Protein AF-A0A4E0QS87-F1 (afdb_monomer_lite)

pLDDT: mean 78.77, std 19.51, range [24.98, 97.31]

Secondary structure (DSSP, 8-state):
-PPP-----------HHHHHHHHHHHHHHHHHHHHTTT-GGGHHHHHHHHHHHHHHHHHHHHHT--HHHHHHHHHHHHHHHHHHHHHHHHH---HHHHHHHHHHHHHHHHHHHHHHT---PPPPPPPPPPP-----------S---HHHHHHHHHHHHHHHHHHHHTTT-GGGHHHHHHHHHHHHHHHHHHBTTTB-HHHHHHHHHHHHHHHHHHHHHHHHH-GGGHHHHHHHHHHHHHHHHHHHHHHHSS-----S-S--EEESS-HHHHHHHHHHHHHHHHHHH-GGGSSSHHHHHHH-TTTT-TT-EEE-

Radius of gyration: 21.41 Å; chains: 1; bounding box: 77×56×52 Å

Organism: NCBI:txid1003181

Sequence (313 aa):
MMLGVWGEMAVAAQGPFYQVGNNAAKGLAEIAWNNLGSNCNKMDVFAQIIEDSIRDAARDIRTRYRGRSAKDFGTGYQDGLSTVLDRVGKKCRSENAKTLLKQLKQLLVKLFQAITIVKVPDQPKMPAKPKKPAHDYGWSYGSYEPSYYRIAYNAANGLTRAAWDSLGGSCRMTSQFVEIVGYGLDDVIADIGTRYTGWAAEQFGRGYIDGLVDTLERLVNLCDNECGLFGNAMGEWSAKLFCPIAQEIGKAPNFTSRLANIRGKNCGNAYGSECESGFVDLAKAKCPKYTRSATFKDYYSSDNKGCCAYHSY

Structure (mmCIF, N/CA/C/O backbone):
data_AF-A0A4E0QS87-F1
#
_entry.id   AF-A0A4E0QS87-F1
#
loop_
_atom_site.group_PDB
_atom_site.id
_a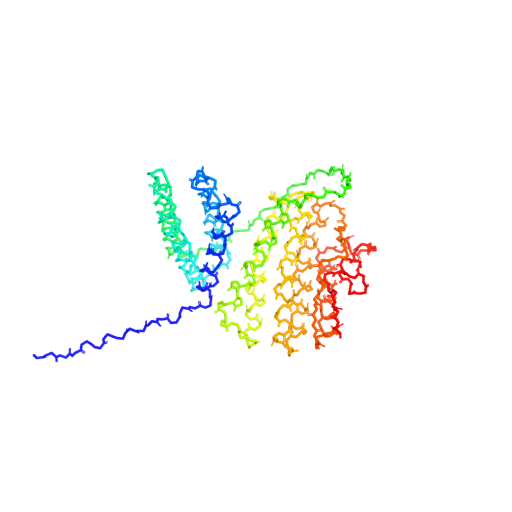tom_site.type_symbol
_atom_site.label_atom_id
_atom_site.label_alt_id
_atom_site.label_comp_id
_atom_site.label_asym_id
_atom_site.label_entity_id
_atom_site.label_seq_id
_atom_site.pdbx_PDB_ins_code
_atom_site.Cartn_x
_atom_site.Cartn_y
_atom_site.Cartn_z
_atom_site.occupancy
_atom_site.B_iso_or_equiv
_atom_site.auth_seq_id
_atom_site.auth_comp_id
_atom_site.auth_asym_id
_atom_site.auth_atom_id
_atom_site.pdbx_PDB_model_num
ATOM 1 N N . MET A 1 1 ? -48.775 33.563 3.367 1.00 33.31 1 MET A N 1
ATOM 2 C CA . MET A 1 1 ? -48.996 32.147 2.995 1.00 33.31 1 MET A CA 1
ATOM 3 C C . MET A 1 1 ? -47.726 31.625 2.355 1.00 33.31 1 MET A C 1
ATOM 5 O O . MET A 1 1 ? -47.112 32.351 1.589 1.00 33.31 1 MET A O 1
ATOM 9 N N . MET A 1 2 ? -47.298 30.443 2.794 1.00 26.62 2 MET A N 1
ATOM 10 C CA . MET A 1 2 ? -45.963 29.871 2.617 1.00 26.62 2 MET A CA 1
ATOM 11 C C . MET A 1 2 ? -45.655 29.507 1.158 1.00 26.62 2 MET A C 1
ATOM 13 O O . MET A 1 2 ? -46.421 28.772 0.541 1.00 26.62 2 MET A O 1
ATOM 17 N N . LEU A 1 3 ? -44.496 29.939 0.656 1.00 27.94 3 LEU A N 1
ATOM 18 C CA . LEU A 1 3 ? -43.805 29.270 -0.446 1.00 27.94 3 LEU A CA 1
ATOM 19 C C . LEU A 1 3 ? -42.759 28.339 0.169 1.00 27.94 3 LEU A C 1
ATOM 21 O O . LEU A 1 3 ? -41.907 28.767 0.948 1.00 27.94 3 LEU A O 1
ATOM 25 N N . GLY A 1 4 ? -42.935 27.050 -0.110 1.00 26.52 4 GLY A N 1
ATOM 26 C CA . GLY A 1 4 ? -42.251 25.936 0.527 1.00 26.52 4 GLY A CA 1
ATOM 27 C C . GLY A 1 4 ? -40.771 25.855 0.176 1.00 26.52 4 GLY A C 1
ATOM 28 O O . GLY A 1 4 ? -40.380 25.852 -0.989 1.00 26.52 4 GLY A O 1
ATOM 29 N N . VAL A 1 5 ? -39.978 25.724 1.233 1.00 26.08 5 VAL A N 1
ATOM 30 C CA . VAL A 1 5 ? -38.584 25.297 1.231 1.00 26.08 5 VAL A CA 1
ATOM 31 C C . VAL A 1 5 ? -38.537 23.842 0.762 1.00 26.08 5 VAL A C 1
ATOM 33 O O . VAL A 1 5 ? -38.809 22.923 1.532 1.00 26.08 5 VAL A O 1
ATOM 36 N N . TRP A 1 6 ? -38.200 23.624 -0.507 1.00 28.12 6 TRP A N 1
ATOM 37 C CA . TRP A 1 6 ? -37.683 22.339 -0.966 1.00 28.12 6 TRP A CA 1
ATOM 38 C C . TRP A 1 6 ? -36.222 22.266 -0.536 1.00 28.12 6 TRP A C 1
ATOM 40 O O . TRP A 1 6 ? -35.327 22.793 -1.191 1.00 28.12 6 TRP A O 1
ATOM 50 N N . GLY A 1 7 ? -36.002 21.675 0.637 1.00 24.98 7 GLY A N 1
ATOM 51 C CA . GLY A 1 7 ? -34.679 21.282 1.091 1.00 24.98 7 GLY A CA 1
ATOM 52 C C . GLY A 1 7 ? -34.189 20.127 0.232 1.00 24.98 7 GLY A C 1
ATOM 53 O O . GLY A 1 7 ? -34.478 18.968 0.524 1.00 24.98 7 GLY A O 1
ATOM 54 N N . GLU A 1 8 ? -33.457 20.451 -0.829 1.00 27.36 8 GLU A N 1
ATOM 55 C CA . GLU A 1 8 ? -32.589 19.510 -1.525 1.00 27.36 8 GLU A CA 1
ATOM 56 C C . GLU A 1 8 ? -31.573 18.958 -0.515 1.00 27.36 8 GLU A C 1
ATOM 58 O O . GLU A 1 8 ? -30.517 19.539 -0.266 1.00 27.36 8 GLU A O 1
ATOM 63 N N . MET A 1 9 ? -31.876 17.803 0.080 1.00 27.86 9 MET A N 1
ATOM 64 C CA . MET A 1 9 ? -30.850 16.921 0.626 1.00 27.86 9 MET A CA 1
ATOM 65 C C . MET A 1 9 ? -30.104 16.289 -0.550 1.00 27.86 9 MET A C 1
ATOM 67 O O . MET A 1 9 ? -30.213 15.095 -0.820 1.00 27.86 9 MET A O 1
ATOM 71 N N . ALA A 1 10 ? -29.334 17.105 -1.267 1.00 29.70 10 ALA A N 1
ATOM 72 C CA . ALA A 1 10 ? -28.227 16.603 -2.050 1.00 29.70 10 ALA A CA 1
ATOM 73 C C . ALA A 1 10 ? -27.211 16.055 -1.041 1.00 29.70 10 ALA A C 1
ATOM 75 O O . ALA A 1 10 ? -26.358 16.781 -0.529 1.00 29.70 10 ALA A O 1
ATOM 76 N N . VAL A 1 11 ? -27.329 14.766 -0.710 1.00 37.25 11 VAL A N 1
ATOM 77 C CA . VAL A 1 11 ? -26.200 13.995 -0.189 1.00 37.25 11 VAL A CA 1
ATOM 78 C C . VAL A 1 11 ? -25.160 14.074 -1.296 1.00 37.25 11 VAL A C 1
ATOM 80 O O . VAL A 1 11 ? -25.240 13.338 -2.276 1.00 37.25 11 VAL A O 1
ATOM 83 N N . ALA A 1 12 ? -24.273 15.069 -1.221 1.00 44.62 12 ALA A N 1
ATOM 84 C CA . ALA A 1 12 ? -23.218 15.246 -2.198 1.00 44.62 12 ALA A CA 1
ATOM 85 C C . ALA A 1 12 ? -22.469 13.917 -2.245 1.00 44.62 12 ALA A C 1
ATOM 87 O O . ALA A 1 12 ? -21.902 13.513 -1.228 1.00 44.62 12 ALA A O 1
ATOM 88 N N . ALA A 1 13 ? -22.563 13.210 -3.375 1.00 49.28 13 ALA A N 1
ATOM 89 C CA . ALA A 1 13 ? -21.897 11.933 -3.560 1.00 49.28 13 ALA A CA 1
ATOM 90 C C . ALA A 1 13 ? -20.432 12.143 -3.176 1.00 49.28 13 ALA A C 1
ATOM 92 O O . ALA A 1 13 ? -19.731 12.947 -3.797 1.00 49.28 13 ALA A O 1
ATOM 93 N N . GLN A 1 14 ? -20.025 11.537 -2.061 1.00 70.19 14 GLN A N 1
ATOM 94 C CA . GLN A 1 14 ? -18.706 11.758 -1.494 1.00 70.19 14 GLN A CA 1
ATOM 95 C C . GLN A 1 14 ? -17.683 11.328 -2.549 1.00 70.19 14 GLN A C 1
ATOM 97 O O . GLN A 1 14 ? -17.764 10.217 -3.070 1.00 70.19 14 GLN A O 1
ATOM 102 N N . GLY A 1 15 ? -16.781 12.240 -2.927 1.00 73.25 15 GLY A N 1
ATOM 103 C CA . GLY A 1 15 ? -15.825 12.000 -4.005 1.00 73.25 15 GLY A CA 1
ATOM 104 C C . GLY A 1 15 ? -14.890 10.822 -3.697 1.00 73.25 15 GLY A C 1
ATOM 105 O O . GLY A 1 15 ? -14.712 10.471 -2.530 1.00 73.25 15 GLY A O 1
ATOM 106 N N . PRO A 1 16 ? -14.230 10.232 -4.707 1.00 69.94 16 PRO A N 1
ATOM 107 C CA . PRO A 1 16 ? -13.358 9.068 -4.514 1.00 69.94 16 PRO A CA 1
ATOM 108 C C . PRO A 1 16 ? -12.271 9.317 -3.454 1.00 69.94 16 PRO A C 1
ATOM 110 O O . PRO A 1 16 ? -12.034 8.471 -2.597 1.00 69.94 16 PRO A O 1
ATOM 113 N N . PHE A 1 17 ? -11.690 10.522 -3.409 1.00 76.31 17 PHE A N 1
ATOM 114 C CA . PHE A 1 17 ? -10.696 10.894 -2.395 1.00 76.31 17 PHE A CA 1
ATOM 115 C C . PHE A 1 17 ? -11.227 10.831 -0.958 1.00 76.31 17 PHE A C 1
ATOM 117 O O . PHE A 1 17 ? -10.474 10.464 -0.059 1.00 76.31 17 PHE A O 1
ATOM 124 N N . TYR A 1 18 ? -12.511 11.132 -0.731 1.00 85.75 18 TYR A N 1
ATOM 125 C CA . TYR A 1 18 ? -13.130 10.968 0.586 1.00 85.75 18 TYR A CA 1
ATOM 126 C C . TYR A 1 18 ? -13.089 9.509 1.020 1.00 85.75 18 TYR A C 1
ATOM 128 O O . TYR A 1 18 ? -12.671 9.202 2.134 1.00 85.75 18 TYR A O 1
ATOM 136 N N . GLN A 1 19 ? -13.488 8.593 0.143 1.00 76.94 19 GLN A N 1
ATOM 137 C CA . GLN A 1 19 ? -13.521 7.180 0.492 1.00 76.94 19 GLN A CA 1
ATOM 138 C C . GLN A 1 19 ? -12.110 6.626 0.718 1.00 76.94 19 GLN A C 1
ATOM 140 O O . GLN A 1 19 ? -11.912 5.852 1.652 1.00 76.94 19 GLN A O 1
ATOM 145 N N . VAL A 1 20 ? -11.122 7.084 -0.060 1.00 74.94 20 VAL A N 1
ATOM 146 C CA . VAL A 1 20 ? -9.704 6.759 0.161 1.00 74.94 20 VAL A CA 1
ATOM 147 C C . VAL A 1 20 ? -9.262 7.205 1.550 1.00 74.94 20 VAL A C 1
ATOM 149 O O . VAL A 1 20 ? -8.770 6.386 2.321 1.00 74.94 20 VAL A O 1
ATOM 152 N N . GLY A 1 21 ? -9.481 8.477 1.901 1.00 81.94 21 GLY A N 1
ATOM 153 C CA . GLY A 1 21 ? -9.135 8.993 3.224 1.00 81.94 21 GLY A CA 1
ATOM 154 C C . GLY A 1 21 ? -9.835 8.213 4.340 1.00 81.94 21 GLY A C 1
ATOM 155 O O . GLY A 1 21 ? -9.190 7.790 5.300 1.00 81.94 21 GLY A O 1
ATOM 156 N N . ASN A 1 22 ? -11.139 7.961 4.186 1.00 87.38 22 ASN A N 1
ATOM 157 C CA . ASN A 1 22 ? -11.956 7.235 5.158 1.00 87.38 22 ASN A CA 1
ATOM 158 C C . ASN A 1 22 ? -11.443 5.820 5.393 1.00 87.38 22 ASN A C 1
ATOM 160 O O . ASN A 1 22 ? -11.178 5.437 6.535 1.00 87.38 22 ASN A O 1
ATOM 164 N N . ASN A 1 23 ? -11.242 5.066 4.317 1.00 76.62 23 ASN A N 1
ATOM 165 C CA . ASN A 1 23 ? -10.821 3.684 4.420 1.00 76.62 23 ASN A CA 1
ATOM 166 C C . ASN A 1 23 ? -9.356 3.568 4.863 1.00 76.62 23 ASN A C 1
ATOM 168 O O . ASN A 1 23 ? -9.048 2.669 5.642 1.00 76.62 23 ASN A O 1
ATOM 172 N N . ALA A 1 24 ? -8.474 4.493 4.465 1.00 77.00 24 ALA A N 1
ATOM 173 C CA . ALA A 1 24 ? -7.093 4.542 4.948 1.00 77.00 24 ALA A CA 1
ATOM 174 C C . ALA A 1 24 ? -7.039 4.756 6.469 1.00 77.00 24 ALA A C 1
ATOM 176 O O . ALA A 1 24 ? -6.422 3.969 7.189 1.00 77.00 24 ALA A O 1
ATOM 177 N N . ALA A 1 25 ? -7.744 5.772 6.978 1.00 87.12 25 ALA A N 1
ATOM 178 C CA . ALA A 1 25 ? -7.793 6.061 8.409 1.00 87.12 25 ALA A CA 1
ATOM 179 C C . ALA A 1 25 ? -8.434 4.922 9.212 1.00 87.12 25 ALA A C 1
ATOM 181 O O . ALA A 1 25 ? -7.925 4.521 10.263 1.00 87.12 25 ALA A O 1
ATOM 182 N N . LYS A 1 26 ? -9.547 4.380 8.705 1.00 86.38 26 LYS A N 1
ATOM 183 C CA . LYS A 1 26 ? -10.261 3.270 9.334 1.00 86.38 26 LYS A CA 1
ATOM 184 C C . LYS A 1 26 ? -9.405 2.006 9.363 1.00 86.38 26 LYS A C 1
ATOM 186 O O . LYS A 1 26 ? -9.267 1.403 10.423 1.00 86.38 26 LYS A O 1
ATOM 191 N N . GLY A 1 27 ? -8.807 1.634 8.232 1.00 72.94 27 GLY A N 1
ATOM 192 C CA . GLY A 1 27 ? -7.954 0.457 8.101 1.00 72.94 27 GLY A CA 1
ATOM 193 C C . GLY A 1 27 ? -6.742 0.530 9.024 1.00 72.94 27 GLY A C 1
ATOM 194 O O . GLY A 1 27 ? -6.519 -0.392 9.806 1.00 72.94 27 GLY A O 1
ATOM 195 N N . LEU A 1 28 ? -6.018 1.654 9.016 1.00 85.00 28 LEU A N 1
ATOM 196 C CA . LEU A 1 28 ? -4.876 1.869 9.906 1.00 85.00 28 LEU A CA 1
ATOM 197 C C . LEU A 1 28 ? -5.272 1.732 11.378 1.00 85.00 28 LEU A C 1
ATOM 199 O O . LEU A 1 28 ? -4.620 1.003 12.127 1.00 85.00 28 LEU A O 1
ATOM 203 N N . ALA A 1 29 ? -6.356 2.388 11.797 1.00 86.50 29 ALA A N 1
ATOM 204 C CA . ALA A 1 29 ? -6.791 2.342 13.185 1.00 86.50 29 ALA A CA 1
ATOM 205 C C . ALA A 1 29 ? -7.311 0.954 13.593 1.00 86.50 29 ALA A C 1
ATOM 207 O O . ALA A 1 29 ? -7.011 0.486 14.690 1.00 86.50 29 ALA A O 1
ATOM 208 N N . GLU A 1 30 ? -8.044 0.249 12.728 1.00 84.56 30 GLU A N 1
ATOM 209 C CA . GLU A 1 30 ? -8.495 -1.118 13.010 1.00 84.56 30 GLU A CA 1
ATOM 210 C C . GLU A 1 30 ? -7.308 -2.091 13.104 1.00 84.56 30 GLU A C 1
ATOM 212 O O . GLU A 1 30 ? -7.252 -2.893 14.038 1.00 84.56 30 GLU A O 1
ATOM 217 N N . ILE A 1 31 ? -6.320 -1.983 12.211 1.00 74.69 31 ILE A N 1
ATOM 218 C CA . ILE A 1 31 ? -5.095 -2.795 12.249 1.00 74.69 31 ILE A CA 1
ATOM 219 C C . ILE A 1 31 ? -4.293 -2.511 13.519 1.00 74.69 31 ILE A C 1
ATOM 221 O O . ILE A 1 31 ? -3.918 -3.451 14.221 1.00 74.69 31 ILE A O 1
ATOM 225 N N . ALA A 1 32 ? -4.054 -1.237 13.846 1.00 79.81 32 ALA A N 1
ATOM 226 C CA . ALA A 1 32 ? -3.335 -0.847 15.056 1.00 79.81 32 ALA A CA 1
ATOM 227 C C . ALA A 1 32 ? -4.021 -1.411 16.308 1.00 79.81 32 ALA A C 1
ATOM 229 O O . ALA A 1 32 ? -3.378 -2.033 17.153 1.00 79.81 32 ALA A O 1
ATOM 230 N N . TRP A 1 33 ? -5.345 -1.275 16.394 1.00 91.88 33 TRP A N 1
ATOM 231 C CA . TRP A 1 33 ? -6.125 -1.787 17.515 1.00 91.88 33 TRP A CA 1
ATOM 232 C C . TRP A 1 33 ? -6.062 -3.316 17.631 1.00 91.88 33 TRP A C 1
ATOM 234 O O . TRP A 1 33 ? -5.830 -3.862 18.715 1.00 91.88 33 TRP A O 1
ATOM 244 N N . ASN A 1 34 ? -6.224 -4.019 16.510 1.00 78.94 34 ASN A N 1
ATOM 245 C CA . ASN A 1 34 ? -6.197 -5.478 16.471 1.00 78.94 34 ASN A CA 1
ATOM 246 C C . ASN A 1 34 ? -4.801 -6.033 16.789 1.00 78.94 34 ASN A C 1
ATOM 248 O O . ASN A 1 34 ? -4.691 -7.001 17.540 1.00 78.94 34 ASN A O 1
ATOM 252 N N . ASN A 1 35 ? -3.734 -5.393 16.303 1.00 69.81 35 ASN A N 1
ATOM 253 C CA . ASN A 1 35 ? -2.351 -5.786 16.593 1.00 69.81 35 ASN A CA 1
ATOM 254 C C . ASN A 1 35 ? -1.982 -5.610 18.071 1.00 69.81 35 ASN A C 1
ATOM 256 O O . ASN A 1 35 ? -1.160 -6.358 18.598 1.00 69.81 35 ASN A O 1
ATOM 260 N N . LEU A 1 36 ? -2.631 -4.679 18.771 1.00 81.81 36 LEU A N 1
ATOM 261 C CA . LEU A 1 36 ? -2.505 -4.528 20.222 1.00 81.81 36 LEU A CA 1
ATOM 262 C C . LEU A 1 36 ? -3.391 -5.514 21.006 1.00 81.81 36 LEU A C 1
ATOM 264 O O . LEU A 1 36 ? -3.469 -5.429 22.233 1.00 81.81 36 LEU A O 1
ATOM 268 N N . GLY A 1 37 ? -4.040 -6.461 20.320 1.00 85.75 37 GLY A N 1
ATOM 269 C CA . GLY A 1 37 ? -4.912 -7.473 20.914 1.00 85.75 37 GLY A CA 1
ATOM 270 C C . GLY A 1 37 ? -6.235 -6.903 21.412 1.00 85.75 37 GLY A C 1
ATOM 271 O O . GLY A 1 37 ? -6.831 -7.463 22.325 1.00 85.75 37 GLY A O 1
ATOM 272 N N . SER A 1 38 ? -6.674 -5.759 20.872 1.00 93.69 38 SER A N 1
ATOM 273 C CA . SER A 1 38 ? -7.816 -5.011 21.405 1.00 93.69 38 SER A CA 1
ATOM 274 C C . SER A 1 38 ? -7.712 -4.720 22.915 1.00 93.69 38 SER A C 1
ATOM 276 O O . SER A 1 38 ? -8.716 -4.709 23.630 1.00 93.69 38 SER A O 1
ATOM 278 N N . ASN A 1 39 ? -6.491 -4.529 23.423 1.00 92.94 39 ASN A N 1
ATOM 279 C CA . ASN A 1 39 ? -6.233 -4.395 24.850 1.00 92.94 39 ASN A CA 1
ATOM 280 C C . ASN A 1 39 ? -6.336 -2.931 25.300 1.00 92.94 39 ASN A C 1
ATOM 282 O O . ASN A 1 39 ? -5.476 -2.111 24.981 1.00 92.94 39 ASN A O 1
ATOM 286 N N . CYS A 1 40 ? -7.349 -2.618 26.111 1.00 96.81 40 CYS A N 1
ATOM 287 C CA . CYS A 1 40 ? -7.566 -1.271 26.650 1.00 96.81 40 CYS A CA 1
ATOM 288 C C . CYS A 1 40 ? -6.436 -0.765 27.566 1.00 96.81 40 CYS A C 1
ATOM 290 O O . CYS A 1 40 ? -6.365 0.434 27.820 1.00 96.81 40 CYS A O 1
ATOM 292 N N . ASN A 1 41 ? -5.540 -1.639 28.032 1.00 93.75 41 ASN A N 1
ATOM 293 C CA . ASN A 1 41 ? -4.356 -1.244 28.799 1.00 93.75 41 ASN A CA 1
ATOM 294 C C . ASN A 1 41 ? -3.201 -0.751 27.910 1.00 93.75 41 ASN A C 1
ATOM 296 O O . ASN A 1 41 ? -2.220 -0.254 28.442 1.00 93.75 41 ASN A O 1
ATOM 300 N N . LYS A 1 42 ? -3.306 -0.885 26.579 1.00 92.75 42 LYS A N 1
ATOM 301 C CA . LYS A 1 42 ? -2.323 -0.399 25.589 1.00 92.75 42 LYS A CA 1
ATOM 302 C C . LYS A 1 42 ? -2.829 0.830 24.827 1.00 92.75 42 LYS A C 1
ATOM 304 O O . LYS A 1 42 ? -2.524 1.031 23.650 1.00 92.75 42 LYS A O 1
ATOM 309 N N . MET A 1 43 ? -3.709 1.597 25.465 1.00 95.38 43 MET A N 1
ATOM 310 C CA . MET A 1 43 ? -4.402 2.720 24.837 1.00 95.38 43 MET A CA 1
ATOM 311 C C . MET A 1 43 ? -3.466 3.894 24.538 1.00 95.38 43 MET A C 1
ATOM 313 O O . MET A 1 43 ? -3.674 4.610 23.567 1.00 95.38 43 MET A O 1
ATOM 317 N N . ASP A 1 44 ? -2.431 4.062 25.349 1.00 89.62 44 ASP A N 1
ATOM 318 C CA . ASP A 1 44 ? -1.310 4.973 25.137 1.00 89.62 44 ASP A CA 1
ATOM 319 C C . ASP A 1 44 ? -0.551 4.651 23.841 1.00 89.62 44 ASP A C 1
ATOM 321 O O . ASP A 1 44 ? -0.401 5.523 22.988 1.00 89.62 44 ASP A O 1
ATOM 325 N N . VAL A 1 45 ? -0.171 3.384 23.637 1.00 83.88 45 VAL A N 1
ATOM 326 C CA . VAL A 1 45 ? 0.526 2.930 22.421 1.00 83.88 45 VAL A CA 1
ATOM 327 C C . VAL A 1 45 ? -0.363 3.106 21.193 1.00 83.88 45 VAL A C 1
ATOM 329 O O . VAL A 1 45 ? 0.082 3.602 20.160 1.00 83.88 45 VAL A O 1
ATOM 332 N N . PHE A 1 46 ? -1.641 2.738 21.300 1.00 90.19 46 PHE A N 1
ATOM 333 C CA . PHE A 1 46 ? -2.601 2.983 20.228 1.00 90.19 46 PHE A CA 1
ATOM 334 C C . PHE A 1 46 ? -2.715 4.475 19.907 1.00 90.19 46 PHE A C 1
ATOM 336 O O . PHE A 1 46 ? -2.671 4.852 18.740 1.00 90.19 46 PHE A O 1
ATOM 343 N N . ALA A 1 47 ? -2.851 5.324 20.929 1.00 92.12 47 ALA A N 1
ATOM 344 C CA . ALA A 1 47 ? -2.992 6.760 20.741 1.00 92.12 47 ALA A CA 1
ATOM 345 C C . ALA A 1 47 ? -1.772 7.364 20.046 1.00 92.12 47 ALA A C 1
ATOM 347 O O . ALA A 1 47 ? -1.951 8.168 19.138 1.00 92.12 47 ALA A O 1
ATOM 348 N N . GLN A 1 48 ? -0.565 6.919 20.399 1.00 82.62 48 GLN A N 1
ATOM 349 C CA . GLN A 1 48 ? 0.663 7.342 19.733 1.00 82.62 48 GLN A CA 1
ATOM 350 C C . GLN A 1 48 ? 0.666 6.975 18.240 1.00 82.62 48 GLN A C 1
ATOM 352 O O . GLN A 1 48 ? 0.932 7.837 17.408 1.00 82.62 48 GLN A O 1
ATOM 357 N N . ILE A 1 49 ? 0.287 5.737 17.887 1.00 79.19 49 ILE A N 1
ATOM 358 C CA . ILE A 1 49 ? 0.180 5.303 16.479 1.00 79.19 49 ILE A CA 1
ATOM 359 C C . ILE A 1 49 ? -0.806 6.190 15.713 1.00 79.19 49 ILE A C 1
ATOM 361 O O . ILE A 1 49 ? -0.524 6.628 14.598 1.00 79.19 49 ILE A O 1
ATOM 365 N N . ILE A 1 50 ? -1.967 6.469 16.311 1.00 91.94 50 ILE A N 1
ATOM 366 C CA . ILE A 1 50 ? -2.978 7.320 15.686 1.00 91.94 50 ILE A CA 1
ATOM 367 C C . ILE A 1 50 ? -2.487 8.762 15.547 1.00 91.94 50 ILE A C 1
ATOM 369 O O . ILE A 1 50 ? -2.687 9.370 14.502 1.00 91.94 50 ILE A O 1
ATOM 373 N N . GLU A 1 51 ? -1.845 9.322 16.567 1.00 89.81 51 GLU A N 1
ATOM 374 C CA . GLU A 1 51 ? -1.312 10.680 16.522 1.00 89.81 51 GLU A CA 1
ATOM 375 C C . GLU A 1 51 ? -0.256 10.847 15.422 1.00 89.81 51 GLU A C 1
ATOM 377 O O . GLU A 1 51 ? -0.342 11.794 14.635 1.00 89.81 51 GLU A O 1
ATOM 382 N N . ASP A 1 52 ? 0.696 9.919 15.324 1.00 80.19 52 ASP A N 1
ATOM 383 C CA . ASP A 1 52 ? 1.716 9.939 14.274 1.00 80.19 52 ASP A CA 1
ATOM 384 C C . ASP A 1 52 ? 1.076 9.822 12.887 1.00 80.19 52 ASP A C 1
ATOM 386 O O . ASP A 1 52 ? 1.391 10.598 11.983 1.00 80.19 52 ASP A O 1
ATOM 390 N N . SER A 1 53 ? 0.072 8.954 12.759 1.00 85.62 53 SER A N 1
ATOM 391 C CA . SER A 1 53 ? -0.713 8.797 11.539 1.00 85.62 53 SER A CA 1
ATOM 392 C C . SER A 1 53 ? -1.473 10.075 11.143 1.00 85.62 53 SER A C 1
ATOM 394 O O . SER A 1 53 ? -1.477 10.452 9.971 1.00 85.62 53 SER A O 1
ATOM 396 N N . ILE A 1 54 ? -2.077 10.795 12.099 1.00 90.31 54 ILE A N 1
ATOM 397 C CA . ILE A 1 54 ? -2.736 12.086 11.830 1.00 90.31 54 ILE A CA 1
ATOM 398 C C . ILE A 1 54 ? -1.707 13.119 11.346 1.00 90.31 54 ILE A C 1
ATOM 400 O O . ILE A 1 54 ? -1.992 13.885 10.424 1.00 90.31 54 ILE A O 1
ATOM 404 N N . ARG A 1 55 ? -0.516 13.171 11.960 1.00 85.94 55 ARG A N 1
ATOM 405 C CA . ARG A 1 55 ? 0.546 14.115 11.569 1.00 85.94 55 ARG A CA 1
ATOM 406 C C . ARG A 1 55 ? 1.073 13.830 10.166 1.00 85.94 55 ARG A C 1
ATOM 408 O O . ARG A 1 55 ? 1.332 14.782 9.428 1.00 85.94 55 ARG A O 1
ATOM 415 N N . ASP A 1 56 ? 1.231 12.560 9.808 1.00 79.25 56 ASP A N 1
ATOM 416 C CA . ASP A 1 56 ? 1.661 12.150 8.471 1.00 79.25 56 ASP A CA 1
ATOM 417 C C . ASP A 1 56 ? 0.583 12.492 7.433 1.00 79.25 56 ASP A C 1
ATOM 419 O O . ASP A 1 56 ? 0.865 13.249 6.505 1.00 79.25 56 ASP A O 1
ATOM 423 N N . ALA A 1 57 ? -0.682 12.126 7.675 1.00 84.12 57 ALA A N 1
ATOM 424 C CA . ALA A 1 57 ? -1.793 12.500 6.795 1.00 84.12 57 ALA A CA 1
ATOM 425 C C . ALA A 1 57 ? -1.906 14.025 6.616 1.00 84.12 57 ALA A C 1
ATOM 427 O O . ALA A 1 57 ? -2.067 14.528 5.505 1.00 84.12 57 ALA A O 1
ATOM 428 N N . ALA A 1 58 ? -1.760 14.797 7.697 1.00 87.44 58 ALA A N 1
ATOM 429 C CA . ALA A 1 58 ? -1.768 16.255 7.627 1.00 87.44 58 ALA A CA 1
ATOM 430 C C . ALA A 1 58 ? -0.602 16.819 6.794 1.00 87.44 58 ALA A C 1
ATOM 432 O O . ALA A 1 58 ? -0.761 17.848 6.130 1.00 87.44 58 ALA A O 1
ATOM 433 N N . ARG A 1 59 ? 0.570 16.172 6.828 1.00 83.31 59 ARG A N 1
ATOM 434 C CA . ARG A 1 59 ? 1.725 16.538 6.001 1.00 83.31 59 ARG A CA 1
ATOM 435 C C . ARG A 1 59 ? 1.437 16.259 4.532 1.00 83.31 59 ARG A C 1
ATOM 437 O O . ARG A 1 59 ? 1.606 17.170 3.726 1.00 83.31 59 ARG A O 1
ATOM 444 N N . ASP A 1 60 ? 0.950 15.066 4.207 1.00 76.62 60 ASP A N 1
ATOM 445 C CA . ASP A 1 60 ? 0.679 14.664 2.824 1.00 76.62 60 ASP A CA 1
ATOM 446 C C . ASP A 1 60 ? -0.418 15.508 2.184 1.00 76.62 60 ASP A C 1
ATOM 448 O O . ASP A 1 60 ? -0.314 15.898 1.023 1.00 76.62 60 ASP A O 1
ATOM 452 N N . ILE A 1 61 ? -1.430 15.917 2.946 1.00 82.56 61 ILE A N 1
ATOM 453 C CA . ILE A 1 61 ? -2.462 16.821 2.427 1.00 82.56 61 ILE A CA 1
ATOM 454 C C . ILE A 1 61 ? -1.904 18.202 2.093 1.00 82.56 61 ILE A C 1
ATOM 456 O O . ILE A 1 61 ? -2.364 18.828 1.143 1.00 82.56 61 ILE A O 1
ATOM 460 N N . ARG A 1 62 ? -0.897 18.680 2.829 1.00 82.19 62 ARG A N 1
ATOM 461 C CA . ARG A 1 62 ? -0.252 19.970 2.536 1.00 82.19 62 ARG A CA 1
ATOM 462 C C . ARG A 1 62 ? 0.695 19.901 1.344 1.00 82.19 62 ARG A C 1
ATOM 464 O O . ARG A 1 62 ? 0.891 20.917 0.680 1.00 82.19 62 ARG A O 1
ATOM 471 N N . THR A 1 63 ? 1.333 18.758 1.112 1.00 75.88 63 THR A N 1
ATOM 472 C CA . THR A 1 63 ? 2.400 18.634 0.110 1.00 75.88 63 THR A CA 1
ATOM 473 C C . THR A 1 63 ? 1.938 17.988 -1.191 1.00 75.88 63 THR A C 1
ATOM 475 O O . THR A 1 63 ? 2.437 18.376 -2.246 1.00 75.88 63 THR A O 1
ATOM 478 N N . ARG A 1 64 ? 0.997 17.037 -1.139 1.00 65.56 64 ARG A N 1
ATOM 479 C CA . ARG A 1 64 ? 0.615 16.172 -2.268 1.00 65.56 64 ARG A CA 1
ATOM 480 C C . ARG A 1 64 ? -0.777 16.476 -2.813 1.00 65.56 64 ARG A C 1
ATOM 482 O O . ARG A 1 64 ? -0.959 16.532 -4.026 1.00 65.56 64 ARG A O 1
ATOM 489 N N . TYR A 1 65 ? -1.753 16.715 -1.941 1.00 73.19 65 TYR A N 1
ATOM 490 C CA . TYR A 1 65 ? -3.128 16.989 -2.362 1.00 73.19 65 TYR A CA 1
ATOM 491 C C . TYR A 1 65 ? -3.374 18.495 -2.538 1.00 73.19 65 TYR A C 1
ATOM 493 O O . TYR A 1 65 ? -2.782 19.327 -1.853 1.00 73.19 65 TYR A O 1
ATOM 501 N N . ARG A 1 66 ? -4.267 18.881 -3.462 1.00 73.56 66 ARG A N 1
ATOM 502 C CA . ARG A 1 66 ? -4.631 20.293 -3.685 1.00 73.56 66 ARG A CA 1
ATOM 503 C C . ARG A 1 66 ? -6.130 20.474 -3.884 1.00 73.56 66 ARG A C 1
ATOM 505 O O . ARG A 1 66 ? -6.815 19.618 -4.434 1.00 73.56 66 ARG A O 1
ATOM 512 N N . GLY A 1 67 ? -6.640 21.632 -3.470 1.00 83.62 67 GLY A N 1
ATOM 513 C CA . GLY A 1 67 ? -8.023 22.032 -3.723 1.00 83.62 67 GLY A CA 1
ATOM 514 C C . GLY A 1 67 ? -9.046 21.036 -3.169 1.00 83.62 67 GLY A C 1
ATOM 515 O O . GLY A 1 67 ? -9.026 20.707 -1.983 1.00 83.62 67 GLY A O 1
ATOM 516 N N . ARG A 1 68 ? -9.963 20.572 -4.027 1.00 80.38 68 ARG A N 1
ATOM 517 C CA . ARG A 1 68 ? -11.067 19.692 -3.619 1.00 80.38 68 ARG A CA 1
ATOM 518 C C . ARG A 1 68 ? -10.592 18.302 -3.182 1.00 80.38 68 ARG A C 1
ATOM 520 O O . ARG A 1 68 ? -11.117 17.810 -2.194 1.00 80.38 68 ARG A O 1
ATOM 527 N N . SER A 1 69 ? -9.572 17.711 -3.815 1.00 77.19 69 SER A N 1
ATOM 528 C CA . SER A 1 69 ? -9.081 16.377 -3.422 1.00 77.19 69 SER A CA 1
ATOM 529 C C . SER A 1 69 ? -8.470 16.376 -2.019 1.00 77.19 69 SER A C 1
ATOM 531 O O . SER A 1 69 ? -8.748 15.475 -1.236 1.00 77.19 69 SER A O 1
ATOM 533 N N . ALA A 1 70 ? -7.726 17.431 -1.665 1.00 83.44 70 ALA A N 1
ATOM 534 C CA . ALA A 1 70 ? -7.181 17.633 -0.319 1.00 83.44 70 ALA A CA 1
ATOM 535 C C . ALA A 1 70 ? -8.281 17.697 0.745 1.00 83.44 70 ALA A C 1
ATOM 537 O O . ALA A 1 70 ? -8.185 17.070 1.801 1.00 83.44 70 ALA A O 1
ATOM 538 N N . LYS A 1 71 ? -9.346 18.449 0.449 1.00 85.81 71 LYS A N 1
ATOM 539 C CA . LYS A 1 71 ? -10.495 18.593 1.340 1.00 85.81 71 LYS A CA 1
ATOM 540 C C . LYS A 1 71 ? -11.266 17.282 1.477 1.00 85.81 71 LYS A C 1
ATOM 542 O O . LYS A 1 71 ? -11.588 16.897 2.599 1.00 85.81 71 LYS A O 1
ATOM 547 N N . ASP A 1 72 ? -11.542 16.610 0.363 1.00 83.69 72 ASP A N 1
ATOM 548 C CA . ASP A 1 72 ? -12.302 15.361 0.338 1.00 83.69 72 ASP A CA 1
ATOM 549 C C . ASP A 1 72 ? -11.541 14.269 1.091 1.00 83.69 72 ASP A C 1
ATOM 551 O O . ASP A 1 72 ? -12.092 13.698 2.031 1.00 83.69 72 ASP A O 1
ATOM 555 N N . PHE A 1 73 ? -10.255 14.067 0.777 1.00 85.06 73 PHE A N 1
ATOM 556 C CA . PHE A 1 73 ? -9.389 13.129 1.494 1.00 85.06 73 PHE A CA 1
ATOM 557 C C . PHE A 1 73 ? -9.343 13.437 2.984 1.00 85.06 73 PHE A C 1
ATOM 559 O O . PHE A 1 73 ? -9.538 12.541 3.800 1.00 85.06 73 PHE A O 1
ATOM 566 N N . GLY A 1 74 ? -9.139 14.702 3.361 1.00 90.00 74 GLY A N 1
ATOM 567 C CA . GLY A 1 74 ? -9.039 15.053 4.769 1.00 90.00 74 GLY A CA 1
ATOM 568 C C . GLY A 1 74 ? -10.337 14.874 5.550 1.00 90.00 74 GLY A C 1
ATOM 569 O O . GLY A 1 74 ? -10.312 14.386 6.678 1.00 90.00 74 GLY A O 1
ATOM 570 N N . THR A 1 75 ? -11.475 15.186 4.930 1.00 91.44 75 THR A N 1
ATOM 571 C CA . THR A 1 75 ? -12.798 14.936 5.522 1.00 91.44 75 THR A CA 1
ATOM 572 C C . THR A 1 75 ? -13.028 13.434 5.683 1.00 91.44 75 THR A C 1
ATOM 574 O O . THR A 1 75 ? -13.407 12.976 6.758 1.00 91.44 75 THR A O 1
ATOM 577 N N . GLY A 1 76 ? -12.709 12.654 4.647 1.00 88.81 76 GLY A N 1
ATOM 578 C CA . GLY A 1 76 ? -12.768 11.199 4.687 1.00 88.81 76 GLY A CA 1
ATOM 579 C C . GLY A 1 76 ? -11.932 10.622 5.817 1.00 88.81 76 GLY A C 1
ATOM 580 O O . GLY A 1 76 ? -12.444 9.878 6.650 1.00 88.81 76 GLY A O 1
ATOM 581 N N . TYR A 1 77 ? -10.664 11.023 5.889 1.00 91.44 77 TYR A N 1
ATOM 582 C CA . TYR A 1 77 ? -9.716 10.595 6.912 1.00 91.44 77 TYR A CA 1
ATOM 583 C C . TYR A 1 77 ? -10.220 10.895 8.326 1.00 91.44 77 TYR A C 1
ATOM 585 O O . TYR A 1 77 ? -10.186 10.030 9.206 1.00 91.44 77 TYR A O 1
ATOM 593 N N . GLN A 1 78 ? -10.748 12.103 8.537 1.00 94.00 78 GLN A N 1
ATOM 594 C CA . GLN A 1 78 ? -11.337 12.502 9.808 1.00 94.00 78 GLN A CA 1
ATOM 595 C C . GLN A 1 78 ? -12.517 11.599 10.210 1.00 94.00 78 GLN A C 1
ATOM 597 O O . GLN A 1 78 ? -12.580 11.142 11.357 1.00 94.00 78 GLN A O 1
ATOM 602 N N . ASP A 1 79 ? -13.435 11.326 9.286 1.00 93.81 79 ASP A N 1
ATOM 603 C CA . ASP A 1 79 ? -14.629 10.515 9.543 1.00 93.81 79 ASP A CA 1
ATOM 604 C C . ASP A 1 79 ? -14.282 9.039 9.784 1.00 93.81 79 ASP A C 1
ATOM 606 O O . ASP A 1 79 ? -14.803 8.405 10.713 1.00 93.81 79 ASP A O 1
ATOM 610 N N . GLY A 1 80 ? -13.358 8.497 8.986 1.00 90.44 80 GLY A N 1
ATOM 611 C CA . GLY A 1 80 ? -12.875 7.124 9.102 1.00 90.44 80 GLY A CA 1
ATOM 612 C C . GLY A 1 80 ? -12.217 6.880 10.455 1.00 90.44 80 GLY A C 1
ATOM 613 O O . GLY A 1 80 ? -12.576 5.937 11.168 1.00 90.44 80 GLY A O 1
ATOM 614 N N . LEU A 1 81 ? -11.327 7.788 10.869 1.00 94.75 81 LEU A N 1
ATOM 615 C CA . LEU A 1 81 ? -10.685 7.692 12.172 1.00 94.75 81 LEU A CA 1
ATOM 616 C C . LEU A 1 81 ? -11.695 7.852 13.312 1.00 94.75 81 LEU A C 1
ATOM 618 O O . LEU A 1 81 ? -11.713 7.041 14.239 1.00 94.75 81 LEU A O 1
ATOM 622 N N . SER A 1 82 ? -12.568 8.861 13.234 1.00 95.50 82 SER A N 1
ATOM 623 C CA . SER A 1 82 ? -13.583 9.125 14.263 1.00 95.50 82 SER A CA 1
ATOM 624 C C . SER A 1 82 ? -14.465 7.902 14.511 1.00 95.50 82 SER A C 1
ATOM 626 O O . SER A 1 82 ? -14.699 7.543 15.665 1.00 95.50 82 SER A O 1
ATOM 628 N N . THR A 1 83 ? -14.854 7.203 13.441 1.00 95.62 83 THR A N 1
ATOM 629 C CA . THR A 1 83 ? -15.645 5.967 13.502 1.00 95.62 83 THR A CA 1
ATOM 630 C C . THR A 1 83 ? -14.953 4.870 14.317 1.00 95.62 83 THR A C 1
ATOM 632 O O . THR A 1 83 ? -15.593 4.205 15.141 1.00 95.62 83 THR A O 1
ATOM 635 N N . VAL A 1 84 ? -13.648 4.659 14.116 1.00 94.75 84 VAL A N 1
ATOM 636 C CA . VAL A 1 84 ? -12.893 3.644 14.869 1.00 94.75 84 VAL A CA 1
ATOM 637 C C . VAL A 1 84 ? -12.676 4.088 16.311 1.00 94.75 84 VAL A C 1
ATOM 639 O O . VAL A 1 84 ? -12.910 3.297 17.226 1.00 94.75 84 VAL A O 1
ATOM 642 N N . LEU A 1 85 ? -12.316 5.356 16.536 1.00 95.69 85 LEU A N 1
ATOM 643 C CA . LEU A 1 85 ? -12.131 5.916 17.878 1.00 95.69 85 LEU A CA 1
ATOM 644 C C . LEU A 1 85 ? -13.411 5.816 18.720 1.00 95.69 85 LEU A C 1
ATOM 646 O O . LEU A 1 85 ? -13.338 5.470 19.898 1.00 95.69 85 LEU A O 1
ATOM 650 N N . ASP A 1 86 ? -14.589 6.039 18.129 1.00 95.50 86 ASP A N 1
ATOM 651 C CA . ASP A 1 86 ? -15.875 5.842 18.810 1.00 95.50 86 ASP A CA 1
ATOM 652 C C . ASP A 1 86 ? -16.115 4.388 19.206 1.00 95.50 86 ASP A C 1
ATOM 654 O O . ASP A 1 86 ? -16.585 4.097 20.309 1.00 95.50 86 ASP A O 1
ATOM 658 N N . ARG A 1 87 ? -15.769 3.449 18.322 1.00 96.00 87 ARG A N 1
ATOM 659 C CA . ARG A 1 87 ? -15.904 2.019 18.605 1.00 96.00 87 ARG A CA 1
ATOM 660 C C . ARG A 1 87 ? -14.959 1.578 19.723 1.00 96.00 87 ARG A C 1
ATOM 662 O O . ARG A 1 87 ? -15.387 0.842 20.613 1.00 96.00 87 ARG A O 1
ATOM 669 N N . VAL A 1 88 ? -13.706 2.033 19.699 1.00 95.56 88 VAL A N 1
ATOM 670 C CA . VAL A 1 88 ? -12.722 1.769 20.760 1.00 95.56 88 VAL A CA 1
ATOM 671 C C . VAL A 1 88 ? -13.185 2.394 22.076 1.00 95.56 88 VAL A C 1
ATOM 673 O O . VAL A 1 88 ? -13.180 1.713 23.097 1.00 95.56 88 VAL A O 1
ATOM 676 N N . GLY A 1 89 ? -13.705 3.625 22.054 1.00 95.06 89 GLY A N 1
ATOM 677 C CA . GLY A 1 89 ? -14.242 4.297 23.242 1.00 95.06 89 GLY A CA 1
ATOM 678 C C . GLY A 1 89 ? -15.437 3.582 23.872 1.00 95.06 89 GLY A C 1
ATOM 679 O O . GLY A 1 89 ? -15.545 3.520 25.093 1.00 95.06 89 GLY A O 1
ATOM 680 N N . LYS A 1 90 ? -16.307 2.960 23.064 1.00 95.44 90 LYS A N 1
ATOM 681 C CA . LYS A 1 90 ? -17.395 2.105 23.577 1.00 95.44 90 LYS A CA 1
ATOM 682 C C . LYS A 1 90 ? -16.875 0.838 24.268 1.00 95.44 90 LYS A C 1
ATOM 684 O O . LYS A 1 90 ? -17.511 0.361 25.208 1.00 95.44 90 LYS A O 1
ATOM 689 N N . LYS A 1 91 ? -15.742 0.289 23.813 1.00 95.94 91 LYS A N 1
ATOM 690 C CA . LYS A 1 91 ? -15.113 -0.909 24.398 1.00 95.94 91 LYS A CA 1
ATOM 691 C C . LYS A 1 91 ? -14.293 -0.582 25.650 1.00 95.94 91 LYS A C 1
ATOM 693 O O . LYS A 1 91 ? -14.394 -1.294 26.646 1.00 95.94 91 LYS A O 1
ATOM 698 N N . CYS A 1 92 ? -13.513 0.494 25.624 1.00 95.62 92 CYS A N 1
ATOM 699 C CA . CYS A 1 92 ? -12.621 0.880 26.710 1.00 95.62 92 CYS A CA 1
ATOM 700 C C . CYS A 1 92 ? -13.289 1.890 27.644 1.00 95.62 92 CYS A C 1
ATOM 702 O O . CYS A 1 92 ? -13.367 3.079 27.354 1.00 95.62 92 CYS A O 1
ATOM 704 N N . ARG A 1 93 ? -13.763 1.407 28.799 1.00 92.75 93 ARG A N 1
ATOM 705 C CA . ARG A 1 93 ? -14.520 2.222 29.765 1.00 92.75 93 ARG A CA 1
ATOM 706 C C . ARG A 1 93 ? -13.660 3.052 30.722 1.00 92.75 93 ARG A C 1
ATOM 708 O O . ARG A 1 93 ? -14.228 3.857 31.457 1.00 92.75 93 ARG A O 1
ATOM 715 N N . SER A 1 94 ? -12.339 2.863 30.741 1.00 94.50 94 SER A N 1
ATOM 716 C CA . SER A 1 94 ? -11.459 3.590 31.661 1.00 94.50 94 SER A CA 1
ATOM 717 C C . SER A 1 94 ? -11.443 5.090 31.351 1.00 94.50 94 SER A C 1
ATOM 719 O O . SER A 1 94 ? -11.452 5.503 30.190 1.00 94.50 94 SER A O 1
ATOM 721 N N . GLU A 1 95 ? -11.394 5.920 32.395 1.00 93.50 95 GLU A N 1
ATOM 722 C CA . GLU A 1 95 ? -11.353 7.383 32.240 1.00 93.50 95 GLU A CA 1
ATOM 723 C C . GLU A 1 95 ? -10.106 7.854 31.481 1.00 93.50 95 GLU A C 1
ATOM 725 O O . GLU A 1 95 ? -10.175 8.788 30.679 1.00 93.50 95 GLU A O 1
ATOM 730 N N . ASN A 1 96 ? -8.983 7.149 31.650 1.00 91.00 96 ASN A N 1
ATOM 731 C CA . ASN A 1 96 ? -7.771 7.417 30.881 1.00 91.00 96 ASN A CA 1
ATOM 732 C C . ASN A 1 96 ? -8.005 7.211 29.372 1.00 91.00 96 ASN A C 1
ATOM 734 O O . ASN A 1 96 ? -7.696 8.090 28.570 1.00 91.00 96 ASN A O 1
ATOM 738 N N . ALA A 1 97 ? -8.637 6.099 28.974 1.00 91.00 97 ALA A N 1
ATOM 739 C CA . ALA A 1 97 ? -8.920 5.838 27.565 1.00 91.00 97 ALA A CA 1
ATOM 740 C C . ALA A 1 97 ? -9.879 6.870 26.964 1.00 91.00 97 ALA A C 1
ATOM 742 O O . ALA A 1 97 ? -9.630 7.381 25.873 1.00 91.00 97 ALA A O 1
ATOM 743 N N . LYS A 1 98 ? -10.936 7.247 27.694 1.00 93.50 98 LYS A N 1
ATOM 744 C CA . LYS A 1 98 ? -11.849 8.318 27.264 1.00 93.50 98 LYS A CA 1
ATOM 745 C C . LYS A 1 98 ? -11.113 9.641 27.052 1.00 93.50 98 LYS A C 1
ATOM 747 O O . LYS A 1 98 ? -11.372 10.331 26.066 1.00 93.50 98 LYS A O 1
ATOM 752 N N . THR A 1 99 ? -10.191 9.979 27.953 1.00 95.12 99 THR A N 1
ATOM 753 C CA . THR A 1 99 ? -9.392 11.209 27.877 1.00 95.12 99 THR A CA 1
ATOM 754 C C . THR A 1 99 ? -8.487 11.208 26.647 1.00 95.12 99 THR A C 1
ATOM 756 O O . THR A 1 99 ? -8.546 12.155 25.861 1.00 95.12 99 THR A O 1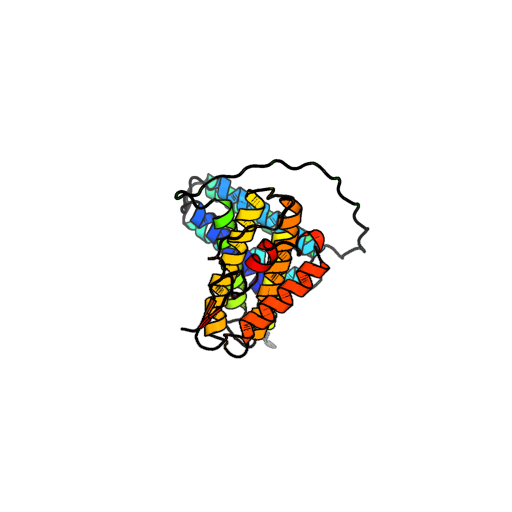
ATOM 759 N N . LEU A 1 100 ? -7.734 10.127 26.419 1.00 92.94 100 LEU A N 1
ATOM 760 C CA . LEU A 1 100 ? -6.862 9.978 25.248 1.00 92.94 100 LEU A CA 1
ATOM 761 C C . LEU A 1 100 ? -7.653 10.052 23.935 1.00 92.94 100 LEU A C 1
ATOM 763 O O . LEU A 1 100 ? -7.307 10.815 23.036 1.00 92.94 100 LEU A O 1
ATOM 767 N N . LEU A 1 101 ? -8.770 9.328 23.828 1.00 92.69 101 LEU A N 1
ATOM 768 C CA . LEU A 1 101 ? -9.606 9.348 22.623 1.00 92.69 101 LEU A CA 1
ATOM 769 C C . LEU A 1 101 ? -10.206 10.737 22.361 1.00 92.69 101 LEU A C 1
ATOM 771 O O . LEU A 1 101 ? -10.280 11.175 21.211 1.00 92.69 101 LEU A O 1
ATOM 775 N N . LYS A 1 102 ? -10.599 11.463 23.415 1.00 94.88 102 LYS A N 1
ATOM 776 C CA . LYS A 1 102 ? -11.064 12.851 23.299 1.00 94.88 102 LYS A CA 1
ATOM 777 C C . LYS A 1 102 ? -9.950 13.772 22.796 1.00 94.88 102 LYS A C 1
ATOM 779 O O . LYS A 1 102 ? -10.211 14.594 21.919 1.00 94.88 102 LYS A O 1
ATOM 784 N N . GLN A 1 103 ? -8.727 13.622 23.308 1.00 93.75 103 GLN A N 1
ATOM 785 C CA . GLN A 1 103 ? -7.563 14.386 22.851 1.00 93.75 103 GLN A CA 1
ATOM 786 C C . GLN A 1 103 ? -7.251 14.113 21.375 1.00 93.75 103 GLN A C 1
ATOM 788 O O . GLN A 1 103 ? -7.090 15.064 20.614 1.00 93.75 103 GLN A O 1
ATOM 793 N N . LEU A 1 104 ? -7.269 12.848 20.939 1.00 92.19 104 LEU A N 1
ATOM 794 C CA . LEU A 1 104 ? -7.057 12.481 19.533 1.00 92.19 104 LEU A CA 1
ATOM 795 C C . LEU A 1 104 ? -8.106 13.102 18.609 1.00 92.19 104 LEU A C 1
ATOM 797 O O . LEU A 1 104 ? -7.757 13.681 17.585 1.00 92.19 104 LEU A O 1
ATOM 801 N N . LYS A 1 105 ? -9.390 13.053 18.984 1.00 93.44 105 LYS A N 1
ATOM 802 C CA . LYS A 1 105 ? -10.459 13.696 18.205 1.00 93.44 105 LYS A CA 1
ATOM 803 C C . LYS A 1 105 ? -10.279 15.210 18.110 1.00 93.44 105 LYS A C 1
ATOM 805 O O . LYS A 1 105 ? -10.503 15.793 17.054 1.00 93.44 105 LYS A O 1
ATOM 810 N N . GLN A 1 106 ? -9.863 15.857 19.197 1.00 93.50 106 GLN A N 1
ATOM 811 C CA . GLN A 1 106 ? -9.577 17.292 19.183 1.00 93.50 106 GLN A CA 1
ATOM 812 C C . GLN A 1 106 ? -8.367 17.626 18.307 1.00 93.50 106 GLN A C 1
ATOM 814 O O . GLN A 1 106 ? -8.409 18.611 17.571 1.00 93.50 106 GLN A O 1
ATOM 819 N N . LEU A 1 107 ? -7.305 16.819 18.371 1.00 91.00 107 LEU A N 1
ATOM 820 C CA . LEU A 1 107 ? -6.123 16.970 17.525 1.00 91.00 107 LEU A CA 1
ATOM 821 C C . LEU A 1 107 ? -6.487 16.833 16.043 1.00 91.00 107 LEU A C 1
ATOM 823 O O . LEU A 1 107 ? -6.084 17.671 15.238 1.00 91.00 107 LEU A O 1
ATOM 827 N N . LEU A 1 108 ? -7.297 15.825 15.713 1.00 91.06 108 LEU A N 1
ATOM 828 C CA . LEU A 1 108 ? -7.818 15.579 14.375 1.00 91.06 108 LEU A CA 1
ATOM 829 C C . LEU A 1 108 ? -8.549 16.818 13.840 1.00 91.06 108 LEU A C 1
ATOM 831 O O . LEU A 1 108 ? -8.125 17.403 12.848 1.00 91.06 108 LEU A O 1
ATOM 835 N N . VAL A 1 109 ? -9.568 17.303 14.555 1.00 91.00 109 VAL A N 1
ATOM 836 C CA . VAL A 1 109 ? -10.327 18.496 14.142 1.00 91.00 109 VAL A CA 1
ATOM 837 C C . VAL A 1 109 ? -9.412 19.711 13.954 1.00 91.00 109 VAL A C 1
ATOM 839 O O . VAL A 1 109 ? -9.505 20.394 12.935 1.00 91.00 109 VAL A O 1
ATOM 842 N N . LYS A 1 110 ? -8.491 19.967 14.893 1.00 90.25 110 LYS A N 1
ATOM 843 C CA . LYS A 1 110 ? -7.571 21.116 14.819 1.00 90.25 110 LYS A CA 1
ATOM 844 C C . LYS A 1 110 ? -6.654 21.057 13.597 1.00 90.25 110 LYS A C 1
ATOM 846 O O . LYS A 1 110 ? -6.484 22.067 12.915 1.00 90.25 110 LYS A O 1
ATOM 851 N N . LEU A 1 111 ? -6.054 19.899 13.316 1.00 84.75 111 LEU A N 1
ATOM 852 C CA . LEU A 1 111 ? -5.120 19.754 12.198 1.00 84.75 111 LEU A CA 1
ATOM 853 C C . LEU A 1 111 ? -5.822 19.910 10.849 1.00 84.75 111 LEU A C 1
ATOM 855 O O . LEU A 1 111 ? -5.304 20.604 9.974 1.00 84.75 111 LEU A O 1
ATOM 859 N N . PHE A 1 112 ? -7.019 19.346 10.701 1.00 83.81 112 PHE A N 1
ATOM 860 C CA . PHE A 1 112 ? -7.777 19.429 9.455 1.00 83.81 112 PHE A CA 1
ATOM 861 C C . PHE A 1 112 ? -8.412 20.807 9.224 1.00 83.81 112 PHE A C 1
ATOM 863 O O . PHE A 1 112 ? -8.390 21.304 8.096 1.00 83.81 112 PHE A O 1
ATOM 870 N N . GLN A 1 113 ? -8.849 21.500 10.280 1.00 86.88 113 GLN A N 1
ATOM 871 C CA . GLN A 1 113 ? -9.254 22.909 10.182 1.00 86.88 113 GLN A CA 1
ATOM 872 C C . GLN A 1 113 ? -8.100 23.802 9.710 1.00 86.88 113 GLN A C 1
ATOM 874 O O . GLN A 1 113 ? -8.281 24.628 8.813 1.00 86.88 113 GLN A O 1
ATOM 879 N N . ALA A 1 114 ? -6.895 23.597 10.252 1.00 80.12 114 ALA A N 1
ATOM 880 C CA . ALA A 1 114 ? -5.711 24.343 9.834 1.00 80.12 114 ALA A CA 1
ATOM 881 C C . ALA A 1 114 ? -5.367 24.115 8.352 1.00 80.12 114 ALA A C 1
ATOM 883 O O . ALA A 1 114 ? -4.851 25.017 7.703 1.00 80.12 114 ALA A O 1
ATOM 884 N N . ILE A 1 115 ? -5.674 22.941 7.797 1.00 75.38 115 ILE A N 1
ATOM 885 C CA . ILE A 1 115 ? -5.451 22.629 6.380 1.00 75.38 115 ILE A CA 1
ATOM 886 C C . ILE A 1 115 ? -6.472 23.341 5.481 1.00 75.38 115 ILE A C 1
ATOM 888 O O . ILE A 1 115 ? -6.096 23.868 4.438 1.00 75.38 115 ILE A O 1
ATOM 892 N N . THR A 1 116 ? -7.742 23.426 5.890 1.00 67.19 116 THR A N 1
ATOM 893 C CA . THR A 1 116 ? -8.798 24.070 5.082 1.00 67.19 116 THR A CA 1
ATOM 894 C C . THR A 1 116 ? -8.642 25.584 4.902 1.00 67.19 116 THR A C 1
ATOM 896 O O . THR A 1 116 ? -9.267 26.153 4.010 1.00 67.19 116 THR A O 1
ATOM 899 N N . ILE A 1 117 ? -7.814 26.240 5.722 1.00 61.09 117 ILE A N 1
ATOM 900 C CA . ILE A 1 117 ? -7.638 27.703 5.726 1.00 61.09 117 ILE A CA 1
ATOM 901 C C . ILE A 1 117 ? -6.459 28.149 4.837 1.00 61.09 117 ILE A C 1
ATOM 903 O O . ILE A 1 117 ? -6.393 29.308 4.425 1.00 61.09 117 ILE A O 1
ATOM 907 N N . VAL A 1 118 ? -5.532 27.252 4.484 1.00 52.47 118 VAL A N 1
ATOM 908 C CA . VAL A 1 118 ? -4.324 27.636 3.739 1.00 52.47 118 VAL A CA 1
ATOM 909 C C . VAL A 1 118 ? -4.634 27.802 2.246 1.00 52.47 118 VAL A C 1
ATOM 911 O O . VAL A 1 118 ? -4.722 26.830 1.497 1.00 52.47 118 VAL A O 1
ATOM 914 N N . LYS A 1 119 ? -4.727 29.058 1.784 1.00 51.22 119 LYS A N 1
ATOM 915 C CA . LYS A 1 119 ? -4.430 29.409 0.385 1.00 51.22 119 LYS A CA 1
ATOM 916 C C . LYS A 1 119 ? -2.963 29.057 0.131 1.00 51.22 119 LYS A C 1
ATOM 918 O O . LYS A 1 119 ? -2.091 29.629 0.776 1.00 51.22 119 LYS A O 1
ATOM 923 N N . VAL A 1 120 ? -2.707 28.102 -0.761 1.00 44.81 120 VAL A N 1
ATOM 924 C CA . VAL A 1 120 ? -1.360 27.602 -1.083 1.00 44.81 120 VAL A CA 1
ATOM 925 C C . VAL A 1 120 ? -0.491 28.751 -1.623 1.00 44.81 120 VAL A C 1
ATOM 927 O O . VAL A 1 120 ? -0.819 29.273 -2.688 1.00 44.81 120 VAL A O 1
ATOM 930 N N . PRO A 1 121 ? 0.593 29.162 -0.937 1.00 42.44 121 PRO A N 1
ATOM 931 C CA . PRO A 1 121 ? 1.636 29.990 -1.535 1.00 42.44 121 PRO A CA 1
ATOM 932 C C . PRO A 1 121 ? 2.576 29.113 -2.379 1.00 42.44 121 PRO A C 1
ATOM 934 O O . PRO A 1 121 ? 2.763 27.931 -2.073 1.00 42.44 121 PRO A O 1
ATOM 937 N N . ASP A 1 122 ? 3.187 29.686 -3.417 1.00 34.25 122 ASP A N 1
ATOM 938 C CA . ASP A 1 122 ? 4.180 29.001 -4.255 1.00 34.25 122 ASP A CA 1
ATOM 939 C C . ASP A 1 122 ? 5.361 28.470 -3.418 1.00 34.25 122 ASP A C 1
ATOM 941 O O . ASP A 1 122 ? 5.903 29.162 -2.553 1.00 34.25 122 ASP A O 1
ATOM 945 N N . GLN A 1 123 ? 5.747 27.208 -3.642 1.00 33.22 123 GLN A N 1
ATOM 946 C CA . GLN A 1 123 ? 6.730 26.509 -2.806 1.00 33.22 123 GLN A CA 1
ATOM 947 C C . GLN A 1 123 ? 8.197 26.870 -3.133 1.00 33.22 123 GLN A C 1
ATOM 949 O O . GLN A 1 123 ? 8.568 26.926 -4.307 1.00 33.22 123 GLN A O 1
ATOM 954 N N . PRO A 1 124 ? 9.078 26.985 -2.115 1.00 34.47 124 PRO A N 1
ATOM 955 C CA . PRO A 1 124 ? 10.529 27.043 -2.287 1.00 34.47 124 PRO A CA 1
ATOM 956 C C . PRO A 1 124 ? 11.183 25.645 -2.403 1.00 34.47 124 PRO A C 1
ATOM 958 O O . PRO A 1 124 ? 10.704 24.661 -1.841 1.00 34.47 124 PRO A O 1
ATOM 961 N N . LYS A 1 125 ? 12.313 25.568 -3.127 1.00 29.17 125 LYS A N 1
ATOM 962 C CA . LYS A 1 125 ? 13.091 24.340 -3.418 1.00 29.17 125 LYS A CA 1
ATOM 963 C C . LYS A 1 125 ? 13.770 23.739 -2.171 1.00 29.17 125 LYS A C 1
ATOM 965 O O . LYS A 1 125 ? 14.373 24.464 -1.386 1.00 29.17 125 LYS A O 1
ATOM 970 N N . MET A 1 126 ? 13.747 22.406 -2.044 1.00 25.44 126 MET A N 1
ATOM 971 C CA . MET A 1 126 ? 14.410 21.650 -0.964 1.00 25.44 126 MET A CA 1
ATOM 972 C C . MET A 1 126 ? 15.924 21.419 -1.200 1.00 25.44 126 MET A C 1
ATOM 974 O O . MET A 1 126 ? 16.323 21.193 -2.344 1.00 25.44 126 MET A O 1
ATOM 978 N N . PRO A 1 127 ? 16.762 21.396 -0.137 1.00 30.69 127 PRO A N 1
ATOM 979 C CA . PRO A 1 127 ? 18.190 21.063 -0.210 1.00 30.69 127 PRO A CA 1
ATOM 980 C C . PRO A 1 127 ? 18.497 19.556 -0.047 1.00 30.69 127 PRO A C 1
ATOM 982 O O . PRO A 1 127 ? 17.697 18.785 0.482 1.00 30.69 127 PRO A O 1
ATOM 985 N N . ALA A 1 128 ? 19.688 19.143 -0.499 1.00 29.28 128 ALA A N 1
ATOM 986 C CA . ALA A 1 128 ? 20.152 17.751 -0.581 1.00 29.28 128 ALA A CA 1
ATOM 987 C C . ALA A 1 128 ? 20.654 17.151 0.758 1.00 29.28 128 ALA A C 1
ATOM 989 O O . ALA A 1 128 ? 21.225 17.853 1.591 1.00 29.28 128 ALA A O 1
ATOM 990 N N . LYS A 1 129 ? 20.480 15.828 0.936 1.00 29.97 129 LYS A N 1
ATOM 991 C CA . LYS A 1 129 ? 20.862 15.048 2.139 1.00 29.97 129 LYS A CA 1
ATOM 992 C C . LYS A 1 129 ? 22.319 14.517 2.119 1.00 29.97 129 LYS A C 1
ATOM 994 O O . LYS A 1 129 ? 22.818 14.178 1.044 1.00 29.97 129 LYS A O 1
ATOM 999 N N . PRO A 1 130 ? 22.976 14.352 3.293 1.00 29.92 130 PRO A N 1
ATOM 1000 C CA . PRO A 1 130 ? 24.334 13.804 3.433 1.00 29.92 130 PRO A CA 1
ATOM 1001 C C . PRO A 1 130 ? 24.386 12.263 3.576 1.00 29.92 130 PRO A C 1
ATOM 1003 O O . PRO A 1 130 ? 23.422 11.640 4.015 1.00 29.92 130 PRO A O 1
ATOM 1006 N N . LYS A 1 131 ? 25.538 11.653 3.234 1.00 34.78 131 LYS A N 1
ATOM 1007 C CA . LYS A 1 131 ? 25.816 10.193 3.229 1.00 34.78 131 LYS A CA 1
ATOM 1008 C C . LYS A 1 131 ? 26.478 9.691 4.528 1.00 34.78 131 LYS A C 1
ATOM 1010 O O . LYS A 1 131 ? 27.374 10.363 5.034 1.00 34.78 131 LYS A O 1
ATOM 1015 N N . LYS A 1 132 ? 26.139 8.473 4.989 1.00 29.17 132 LYS A N 1
ATOM 1016 C CA . LYS A 1 132 ? 26.865 7.705 6.034 1.00 29.17 132 LYS A CA 1
ATOM 1017 C C . LYS A 1 132 ? 26.825 6.171 5.801 1.00 29.17 132 LYS A C 1
ATOM 1019 O O . LYS A 1 132 ? 26.028 5.743 4.971 1.00 29.17 132 LYS A O 1
ATOM 1024 N N . PRO A 1 133 ? 27.728 5.382 6.438 1.00 28.53 133 PRO A N 1
ATOM 1025 C CA . PRO A 1 133 ? 28.203 4.089 5.923 1.00 28.53 133 PRO A CA 1
ATOM 1026 C C . PRO A 1 133 ? 27.478 2.842 6.467 1.00 28.53 133 PRO A C 1
ATOM 1028 O O . PRO A 1 133 ? 26.802 2.892 7.491 1.00 28.53 133 PRO A O 1
ATOM 1031 N N . ALA A 1 134 ? 27.670 1.732 5.744 1.00 27.34 134 ALA A N 1
ATOM 1032 C CA . ALA A 1 134 ? 26.977 0.446 5.845 1.00 27.34 134 ALA A CA 1
ATOM 1033 C C . ALA A 1 134 ? 27.544 -0.509 6.916 1.00 27.34 134 ALA A C 1
ATOM 1035 O O . ALA A 1 134 ? 28.756 -0.570 7.113 1.00 27.34 134 ALA A O 1
ATOM 1036 N N . HIS A 1 135 ? 26.663 -1.308 7.531 1.00 27.91 135 HIS A N 1
ATOM 1037 C CA . HIS A 1 135 ? 27.002 -2.457 8.379 1.00 27.91 135 HIS A CA 1
ATOM 1038 C C . HIS A 1 135 ? 26.339 -3.741 7.855 1.00 27.91 135 HIS A C 1
ATOM 1040 O O . HIS A 1 135 ? 25.214 -3.716 7.357 1.00 27.91 135 HIS A O 1
ATOM 1046 N N . ASP A 1 136 ? 27.076 -4.844 7.981 1.00 30.25 136 ASP A N 1
ATOM 1047 C CA . ASP A 1 136 ? 26.835 -6.172 7.413 1.00 30.25 136 ASP A CA 1
ATOM 1048 C C . ASP A 1 136 ? 26.350 -7.156 8.490 1.00 30.25 136 ASP A C 1
ATOM 1050 O O . ASP A 1 136 ? 26.987 -7.250 9.538 1.00 30.25 136 ASP A O 1
ATOM 1054 N N . TYR A 1 137 ? 25.257 -7.889 8.238 1.00 32.25 137 TYR A N 1
ATOM 1055 C CA . TYR A 1 137 ? 24.838 -9.052 9.036 1.00 32.25 137 TYR A CA 1
ATOM 1056 C C . TYR A 1 137 ? 24.015 -10.040 8.192 1.00 32.25 137 TYR A C 1
ATOM 1058 O O . TYR A 1 137 ? 23.057 -9.655 7.520 1.00 32.25 137 TYR A O 1
ATOM 1066 N N . GLY A 1 138 ? 24.349 -11.330 8.287 1.00 39.69 138 GLY A N 1
ATOM 1067 C CA . GLY A 1 138 ? 23.550 -12.453 7.786 1.00 39.69 138 GLY A CA 1
ATOM 1068 C C . GLY A 1 138 ? 23.079 -13.357 8.926 1.00 39.69 138 GLY A C 1
ATOM 1069 O O . GLY A 1 138 ? 23.853 -13.576 9.848 1.00 39.69 138 GLY A O 1
ATOM 1070 N N . TRP A 1 139 ? 21.844 -13.884 8.856 1.00 30.31 139 TRP A N 1
ATOM 1071 C CA . TRP A 1 139 ? 21.322 -14.934 9.752 1.00 30.31 139 TRP A CA 1
ATOM 1072 C C . TRP A 1 139 ? 20.197 -15.784 9.123 1.00 30.31 139 TRP A C 1
ATOM 1074 O O . TRP A 1 139 ? 19.489 -15.354 8.214 1.00 30.31 139 TRP A O 1
ATOM 1084 N N . SER A 1 140 ? 20.086 -17.006 9.661 1.00 31.61 140 SER A N 1
ATOM 1085 C CA . SER A 1 140 ? 19.224 -18.153 9.323 1.00 31.61 140 SER A CA 1
ATOM 1086 C C . SER A 1 140 ? 17.827 -18.085 9.982 1.00 31.61 140 SER A C 1
ATOM 1088 O O . SER A 1 140 ? 17.698 -17.594 11.102 1.00 31.61 140 SER A O 1
ATOM 1090 N N . TYR A 1 141 ? 16.785 -18.583 9.296 1.00 37.44 141 TYR A N 1
ATOM 1091 C CA . TYR A 1 141 ? 15.360 -18.458 9.656 1.00 37.44 141 TYR A CA 1
ATOM 1092 C C . TYR A 1 141 ? 14.811 -19.643 10.479 1.00 37.44 141 TYR A C 1
ATOM 1094 O O . TYR A 1 141 ? 14.777 -20.775 10.002 1.00 37.44 141 TYR A O 1
ATOM 1102 N N . GLY A 1 142 ? 14.250 -19.342 11.658 1.00 34.88 142 GLY A N 1
ATOM 1103 C CA . GLY A 1 142 ? 13.386 -20.223 12.454 1.00 34.88 142 GLY A CA 1
ATOM 1104 C C . GLY A 1 142 ? 12.278 -19.432 13.175 1.00 34.88 142 GLY A C 1
ATOM 1105 O O . GLY A 1 142 ? 12.549 -18.706 14.121 1.00 34.88 142 GLY A O 1
ATOM 1106 N N . SER A 1 143 ? 11.043 -19.541 12.671 1.00 48.78 143 SER A N 1
ATOM 1107 C CA . SER A 1 143 ? 9.732 -19.230 13.293 1.00 48.78 143 SER A CA 1
ATOM 1108 C C . SER A 1 143 ? 9.501 -17.924 14.091 1.00 48.78 143 SER A C 1
ATOM 1110 O O . SER A 1 143 ? 8.768 -17.935 15.083 1.00 48.78 143 SER A O 1
ATOM 1112 N N . TYR A 1 144 ? 10.007 -16.778 13.637 1.00 46.91 144 TYR A N 1
ATOM 1113 C CA . TYR A 1 144 ? 9.468 -15.471 14.039 1.00 46.91 144 TYR A CA 1
ATOM 1114 C C . TYR A 1 144 ? 9.351 -14.594 12.792 1.00 46.91 144 TYR A C 1
ATOM 1116 O O . TYR A 1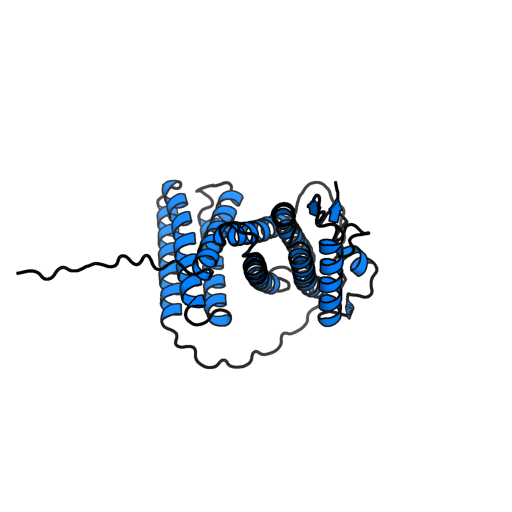 144 ? 10.367 -14.167 12.246 1.00 46.91 144 TYR A O 1
ATOM 1124 N N . GLU A 1 145 ? 8.133 -14.367 12.290 1.00 54.97 145 GLU A N 1
ATOM 1125 C CA . GLU A 1 145 ? 7.941 -13.349 11.253 1.00 54.97 145 GLU A CA 1
ATOM 1126 C C . GLU A 1 145 ? 8.249 -11.976 11.868 1.00 54.97 145 GLU A C 1
ATOM 1128 O O . GLU A 1 145 ? 7.618 -11.602 12.862 1.00 54.97 145 GLU A O 1
ATOM 1133 N N . PRO A 1 146 ? 9.225 -11.226 11.329 1.00 61.91 146 PRO A N 1
ATOM 1134 C CA . PRO A 1 146 ? 9.618 -9.939 11.885 1.00 61.91 146 PRO A CA 1
ATOM 1135 C C . PRO A 1 146 ? 8.444 -8.964 11.982 1.00 61.91 146 PRO A C 1
ATOM 1137 O O . PRO A 1 146 ? 7.626 -8.863 11.067 1.00 61.91 146 PRO A O 1
ATOM 1140 N N . SER A 1 147 ? 8.391 -8.186 13.064 1.00 74.94 147 SER A N 1
ATOM 1141 C CA . SER A 1 147 ? 7.326 -7.202 13.304 1.00 74.94 147 SER A CA 1
ATOM 1142 C C . SER A 1 147 ? 7.125 -6.242 12.122 1.00 74.94 147 SER A C 1
ATOM 1144 O O . SER A 1 147 ? 5.985 -5.952 11.764 1.00 74.94 147 SER A O 1
ATOM 1146 N N . TYR A 1 148 ? 8.208 -5.812 11.465 1.00 81.06 148 TYR A N 1
ATOM 1147 C CA . TYR A 1 148 ? 8.169 -4.908 10.309 1.00 81.06 148 TYR A CA 1
ATOM 1148 C C . TYR A 1 148 ? 7.481 -5.506 9.082 1.00 81.06 148 TYR A C 1
ATOM 1150 O O . TYR A 1 148 ? 6.695 -4.816 8.435 1.00 81.06 148 TYR A O 1
ATOM 1158 N N . TYR A 1 149 ? 7.721 -6.790 8.800 1.00 85.81 149 TYR A N 1
ATOM 1159 C CA . TYR A 1 149 ? 7.062 -7.500 7.706 1.00 85.81 149 TYR A CA 1
ATOM 1160 C C . TYR A 1 149 ? 5.546 -7.500 7.913 1.00 85.81 149 TYR A C 1
ATOM 1162 O O . TYR A 1 149 ? 4.790 -7.069 7.046 1.00 85.81 149 TYR A O 1
ATOM 1170 N N . ARG A 1 150 ? 5.090 -7.898 9.107 1.00 76.62 150 ARG A N 1
ATOM 1171 C CA . ARG A 1 150 ? 3.658 -7.982 9.414 1.00 76.62 150 ARG A CA 1
ATOM 1172 C C . ARG A 1 150 ? 2.980 -6.610 9.411 1.00 76.62 150 ARG A C 1
ATOM 1174 O O . ARG A 1 150 ? 1.821 -6.508 9.014 1.00 76.62 150 ARG A O 1
ATOM 1181 N N . ILE A 1 151 ? 3.672 -5.558 9.850 1.00 77.12 151 ILE A N 1
ATOM 1182 C CA . ILE A 1 151 ? 3.161 -4.182 9.764 1.00 77.12 151 ILE A CA 1
ATOM 1183 C C . ILE A 1 151 ? 2.946 -3.799 8.298 1.00 77.12 151 ILE A C 1
ATOM 1185 O O . ILE A 1 151 ? 1.840 -3.399 7.937 1.00 77.12 151 ILE A O 1
ATOM 1189 N N . ALA A 1 152 ? 3.965 -3.983 7.458 1.00 84.88 152 ALA A N 1
ATOM 1190 C CA . ALA A 1 152 ? 3.909 -3.624 6.047 1.00 84.88 152 ALA A CA 1
ATOM 1191 C C . ALA A 1 152 ? 2.861 -4.431 5.270 1.00 84.88 152 ALA A C 1
ATOM 1193 O O . ALA A 1 152 ? 2.082 -3.856 4.516 1.00 84.88 152 ALA A O 1
ATOM 1194 N N . TYR A 1 153 ? 2.785 -5.740 5.527 1.00 86.06 153 TYR A N 1
ATOM 1195 C CA . TYR A 1 153 ? 1.784 -6.629 4.941 1.00 86.06 153 TYR A CA 1
ATOM 1196 C C . TYR A 1 153 ? 0.369 -6.150 5.228 1.00 86.06 153 TYR A C 1
ATOM 1198 O O . TYR A 1 153 ? -0.426 -5.950 4.313 1.00 86.06 153 TYR A O 1
ATOM 1206 N N . ASN A 1 154 ? 0.053 -5.911 6.503 1.00 78.62 154 ASN A N 1
ATOM 1207 C CA . ASN A 1 154 ? -1.281 -5.456 6.876 1.00 78.62 154 ASN A CA 1
ATOM 1208 C C . ASN A 1 154 ? -1.578 -4.062 6.318 1.00 78.62 154 ASN A C 1
ATOM 1210 O O . ASN A 1 154 ? -2.718 -3.804 5.944 1.00 78.62 154 ASN A O 1
ATOM 1214 N N . ALA A 1 155 ? -0.578 -3.180 6.234 1.00 79.44 155 ALA A N 1
ATOM 1215 C CA . ALA A 1 155 ? -0.740 -1.854 5.649 1.00 79.44 155 ALA A CA 1
ATOM 1216 C C . ALA A 1 155 ? -1.085 -1.929 4.152 1.00 79.44 155 ALA A C 1
ATOM 1218 O O . ALA A 1 155 ? -2.089 -1.355 3.738 1.00 79.44 155 ALA A O 1
ATOM 1219 N N . ALA A 1 156 ? -0.315 -2.677 3.358 1.00 87.62 156 ALA A N 1
ATOM 1220 C CA . ALA A 1 156 ? -0.565 -2.860 1.927 1.00 87.62 156 ALA A CA 1
ATOM 1221 C C . ALA A 1 156 ? -1.902 -3.563 1.655 1.00 87.62 156 ALA A C 1
ATOM 1223 O O . ALA A 1 156 ? -2.694 -3.128 0.817 1.00 87.62 156 ALA A O 1
ATOM 1224 N N . ASN A 1 157 ? -2.189 -4.625 2.406 1.00 84.69 157 ASN A N 1
ATOM 1225 C CA . ASN A 1 157 ? -3.434 -5.376 2.291 1.00 84.69 157 ASN A CA 1
ATOM 1226 C C . ASN A 1 157 ? -4.649 -4.523 2.692 1.00 84.69 157 ASN A C 1
ATOM 1228 O O . ASN A 1 157 ? -5.673 -4.515 2.013 1.00 84.69 157 ASN A O 1
ATOM 1232 N N . GLY A 1 158 ? -4.512 -3.751 3.772 1.00 76.62 158 GLY A N 1
ATOM 1233 C CA . GLY A 1 158 ? -5.516 -2.799 4.228 1.00 76.62 158 GLY A CA 1
ATOM 1234 C C . GLY A 1 158 ? -5.779 -1.709 3.194 1.00 76.62 158 GLY A C 1
ATOM 1235 O O . GLY A 1 158 ? -6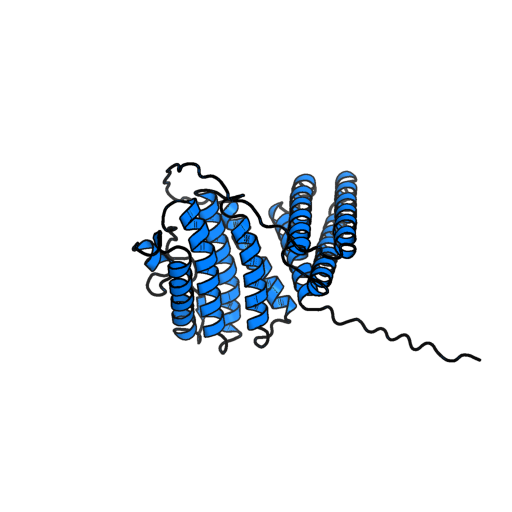.936 -1.489 2.857 1.00 76.62 158 GLY A O 1
ATOM 1236 N N . LEU A 1 159 ? -4.725 -1.085 2.654 1.00 83.12 159 LEU A N 1
ATOM 1237 C CA . LEU A 1 159 ? -4.810 -0.056 1.611 1.00 83.12 159 LEU A CA 1
ATOM 1238 C C . LEU A 1 159 ? -5.502 -0.579 0.350 1.00 83.12 159 LEU A C 1
ATOM 1240 O O . LEU A 1 159 ? -6.411 0.062 -0.166 1.00 83.12 159 LEU A O 1
ATOM 1244 N N . THR A 1 160 ? -5.082 -1.739 -0.148 1.00 86.56 160 THR A N 1
ATOM 1245 C CA . THR A 1 160 ? -5.641 -2.316 -1.377 1.00 86.56 160 THR A CA 1
ATOM 1246 C C . THR A 1 160 ? -7.102 -2.721 -1.188 1.00 86.56 160 THR A C 1
ATOM 1248 O O . THR A 1 160 ? -7.944 -2.345 -1.998 1.00 86.56 160 THR A O 1
ATOM 1251 N N . ARG A 1 161 ? -7.464 -3.394 -0.090 1.00 83.81 161 ARG A N 1
ATOM 1252 C CA . ARG A 1 161 ? -8.877 -3.711 0.196 1.00 83.81 161 ARG A CA 1
ATOM 1253 C C . ARG A 1 161 ? -9.722 -2.450 0.349 1.00 83.81 161 ARG A C 1
ATOM 1255 O O . ARG A 1 161 ? -10.763 -2.333 -0.282 1.00 83.81 161 ARG A O 1
ATOM 1262 N N . ALA A 1 162 ? -9.228 -1.477 1.110 1.00 73.88 162 ALA A N 1
ATOM 1263 C CA . ALA A 1 162 ? -9.842 -0.164 1.269 1.00 73.88 162 ALA A CA 1
ATOM 1264 C C . ALA A 1 162 ? -10.107 0.535 -0.072 1.00 73.88 162 ALA A C 1
ATOM 1266 O O . ALA A 1 162 ? -11.205 1.049 -0.295 1.00 73.88 162 ALA A O 1
ATOM 1267 N N . ALA A 1 163 ? -9.105 0.564 -0.951 1.00 81.62 163 ALA A N 1
ATOM 1268 C CA . ALA A 1 163 ? -9.211 1.166 -2.271 1.00 81.62 163 ALA A CA 1
ATOM 1269 C C . ALA A 1 163 ? -10.255 0.429 -3.119 1.00 81.62 163 ALA A C 1
ATOM 1271 O O . ALA A 1 163 ? -11.148 1.054 -3.686 1.00 81.62 163 ALA A O 1
ATOM 1272 N N . TRP A 1 164 ? -10.208 -0.901 -3.146 1.00 88.38 164 TRP A N 1
ATOM 1273 C CA . TRP A 1 164 ? -11.152 -1.701 -3.919 1.00 88.38 164 TRP A CA 1
ATOM 1274 C C . TRP A 1 164 ? -12.601 -1.537 -3.445 1.00 88.38 164 TRP A C 1
ATOM 1276 O O . TRP A 1 164 ? -13.496 -1.257 -4.246 1.00 88.38 164 TRP A O 1
ATOM 1286 N N . ASP A 1 165 ? -12.816 -1.629 -2.134 1.00 80.44 165 ASP A N 1
ATOM 1287 C CA . ASP A 1 165 ? -14.131 -1.483 -1.516 1.00 80.44 165 ASP A CA 1
ATOM 1288 C C . ASP A 1 165 ? -14.695 -0.072 -1.736 1.00 80.44 165 ASP A C 1
ATOM 1290 O O . ASP A 1 165 ? -15.889 0.079 -2.000 1.00 80.44 165 ASP A O 1
ATOM 1294 N N . SER A 1 166 ? -13.849 0.969 -1.690 1.00 73.12 166 SER A N 1
ATOM 1295 C CA . SER A 1 166 ? -14.286 2.344 -1.983 1.00 73.12 166 SER A CA 1
ATOM 1296 C C . SER A 1 166 ? -14.855 2.492 -3.390 1.00 73.12 166 SER A C 1
ATOM 1298 O O . SER A 1 166 ? -15.879 3.141 -3.591 1.00 73.12 166 SER A O 1
ATOM 1300 N N . LEU A 1 167 ? -14.255 1.801 -4.355 1.00 79.38 167 LEU A N 1
ATOM 1301 C CA . LEU A 1 167 ? -14.649 1.840 -5.759 1.00 79.38 167 LEU A CA 1
ATOM 1302 C C . LEU A 1 167 ? -15.831 0.907 -6.074 1.00 79.38 167 LEU A C 1
ATOM 1304 O O . LEU A 1 167 ? -16.145 0.667 -7.243 1.00 79.38 167 LEU A O 1
ATOM 1308 N N . GLY A 1 168 ? -16.489 0.371 -5.040 1.00 79.12 168 GLY A N 1
ATOM 1309 C CA . GLY A 1 168 ? -17.638 -0.521 -5.167 1.00 79.12 168 GLY A CA 1
ATOM 1310 C C . GLY A 1 168 ? -17.282 -1.898 -5.723 1.00 79.12 168 GLY A C 1
ATOM 1311 O O . GLY A 1 168 ? -18.154 -2.575 -6.260 1.00 79.12 168 GLY A O 1
ATOM 1312 N N . GLY A 1 169 ? -16.009 -2.297 -5.647 1.00 85.25 169 GLY A N 1
ATOM 1313 C CA . GLY A 1 169 ? -15.541 -3.585 -6.146 1.00 85.25 169 GLY A CA 1
ATOM 1314 C C . GLY A 1 169 ? -15.726 -3.789 -7.654 1.00 85.25 169 GLY A C 1
ATOM 1315 O O . GLY A 1 169 ? -15.976 -4.907 -8.103 1.00 85.25 169 GLY A O 1
ATOM 1316 N N . SER A 1 170 ? -15.672 -2.707 -8.435 1.00 88.00 170 SER A N 1
ATOM 1317 C CA . SER A 1 170 ? -15.958 -2.725 -9.870 1.00 88.00 170 SER A CA 1
ATOM 1318 C C . SER A 1 170 ? -14.691 -2.832 -10.713 1.00 88.00 170 SER A C 1
ATOM 1320 O O . SER A 1 170 ? -13.836 -1.950 -10.666 1.00 88.00 170 SER A O 1
ATOM 1322 N N . CYS A 1 171 ? -14.630 -3.832 -11.599 1.00 90.75 171 CYS A N 1
ATOM 1323 C CA . CYS A 1 171 ? -13.541 -3.977 -12.575 1.00 90.75 171 CYS A CA 1
ATOM 1324 C C . CYS A 1 171 ? -13.406 -2.780 -13.528 1.00 90.75 171 CYS A C 1
ATOM 1326 O O . CYS A 1 171 ? -12.330 -2.543 -14.063 1.00 90.75 171 CYS A O 1
ATOM 1328 N N . ARG A 1 172 ? -14.461 -1.971 -13.698 1.00 90.19 172 ARG A N 1
ATOM 1329 C CA . ARG A 1 172 ? -14.394 -0.731 -14.494 1.00 90.19 172 ARG A CA 1
ATOM 1330 C C . ARG A 1 172 ? -13.589 0.379 -13.819 1.00 90.19 172 ARG A C 1
ATOM 1332 O O . ARG A 1 172 ? -13.247 1.352 -14.477 1.00 90.19 172 ARG A O 1
ATOM 1339 N N . MET A 1 173 ? -13.338 0.251 -12.518 1.00 89.25 173 MET A N 1
ATOM 1340 C CA . MET A 1 173 ? -12.588 1.222 -11.722 1.00 89.25 173 MET A CA 1
ATOM 1341 C C . MET A 1 173 ? -11.143 0.772 -11.471 1.00 89.25 173 MET A C 1
ATOM 1343 O O . MET A 1 173 ? -10.474 1.293 -10.581 1.00 89.25 173 MET A O 1
ATOM 1347 N N . THR A 1 174 ? -10.653 -0.216 -12.225 1.00 90.75 174 THR A N 1
ATOM 1348 C CA . THR A 1 174 ? -9.326 -0.804 -12.011 1.00 90.75 174 THR A CA 1
ATOM 1349 C C . THR A 1 174 ? -8.199 0.222 -12.163 1.00 90.75 174 THR A C 1
ATOM 1351 O O . THR A 1 174 ? -7.265 0.224 -11.363 1.00 90.75 174 THR A O 1
ATOM 1354 N N . SER A 1 175 ? -8.301 1.160 -13.110 1.00 88.12 175 SER A N 1
ATOM 1355 C CA . SER A 1 175 ? -7.310 2.234 -13.255 1.00 88.12 175 SER A CA 1
ATOM 1356 C C . SER A 1 175 ? -7.264 3.145 -12.022 1.00 88.12 175 SER A C 1
ATOM 1358 O O . SER A 1 175 ? -6.184 3.430 -11.511 1.00 88.12 175 SER A O 1
ATOM 1360 N N . GLN A 1 176 ? -8.426 3.547 -11.493 1.00 83.50 176 GLN A N 1
ATOM 1361 C CA . GLN A 1 176 ? -8.523 4.357 -10.274 1.00 83.50 176 GLN A CA 1
ATOM 1362 C C . GLN A 1 176 ? -8.017 3.584 -9.055 1.00 83.50 176 GLN A C 1
ATOM 1364 O O . GLN A 1 176 ? -7.348 4.153 -8.197 1.00 83.50 176 GLN A O 1
ATOM 1369 N N . PHE A 1 177 ? -8.306 2.282 -8.978 1.00 89.75 177 PHE A N 1
ATOM 1370 C CA . PHE A 1 177 ? -7.771 1.411 -7.935 1.00 89.75 177 PHE A CA 1
ATOM 1371 C C . PHE A 1 177 ? -6.240 1.430 -7.947 1.00 89.75 177 PHE A C 1
ATOM 1373 O O . PHE A 1 177 ? -5.619 1.671 -6.910 1.00 89.75 177 PHE A O 1
ATOM 1380 N N . VAL A 1 178 ? -5.636 1.229 -9.121 1.00 91.75 178 VAL A N 1
ATOM 1381 C CA . VAL A 1 178 ? -4.180 1.218 -9.271 1.00 91.75 178 VAL A CA 1
ATOM 1382 C C . VAL A 1 178 ? -3.565 2.568 -8.916 1.00 91.75 178 VAL A C 1
ATOM 1384 O O . VAL A 1 178 ? -2.538 2.613 -8.241 1.00 91.75 178 VAL A O 1
ATOM 1387 N N . GLU A 1 179 ? -4.207 3.665 -9.308 1.00 82.81 179 GLU A N 1
ATOM 1388 C CA . GLU A 1 179 ? -3.771 5.020 -8.972 1.00 82.81 179 GLU A CA 1
ATOM 1389 C C . GLU A 1 179 ? -3.774 5.259 -7.451 1.00 82.81 179 GLU A C 1
ATOM 1391 O O . GLU A 1 179 ? -2.770 5.700 -6.890 1.00 82.81 179 GLU A O 1
ATOM 1396 N N . ILE A 1 180 ? -4.857 4.885 -6.759 1.00 77.12 180 ILE A N 1
ATOM 1397 C CA . ILE A 1 180 ? -4.980 5.019 -5.298 1.00 77.12 180 ILE A CA 1
ATOM 1398 C C . ILE A 1 180 ? -3.892 4.220 -4.575 1.00 77.12 180 ILE A C 1
ATOM 1400 O O . ILE A 1 180 ? -3.237 4.735 -3.665 1.00 77.12 180 ILE A O 1
ATOM 1404 N N . VAL A 1 181 ? -3.692 2.962 -4.974 1.00 88.38 181 VAL A N 1
ATOM 1405 C CA . VAL A 1 181 ? -2.668 2.098 -4.371 1.00 88.38 181 VAL A CA 1
ATOM 1406 C C . VAL A 1 181 ? -1.270 2.633 -4.676 1.00 88.38 181 VAL A C 1
ATOM 1408 O O . VAL A 1 181 ? -0.425 2.670 -3.784 1.00 88.38 181 VAL A O 1
ATOM 1411 N N . GLY A 1 182 ? -1.040 3.122 -5.896 1.00 87.31 182 GLY A N 1
ATOM 1412 C CA . GLY A 1 182 ? 0.210 3.758 -6.299 1.00 87.31 182 GLY A CA 1
ATOM 1413 C C . GLY A 1 182 ? 0.554 4.988 -5.457 1.00 87.31 182 GLY A C 1
ATOM 1414 O O . GLY A 1 182 ? 1.711 5.143 -5.067 1.00 87.31 182 GLY A O 1
ATOM 1415 N N . TYR A 1 183 ? -0.433 5.823 -5.117 1.00 79.12 183 TYR A N 1
ATOM 1416 C CA . TYR A 1 183 ? -0.225 6.959 -4.217 1.00 79.12 183 TYR A CA 1
ATOM 1417 C C . TYR A 1 183 ? 0.097 6.526 -2.788 1.00 79.12 183 TYR A C 1
ATOM 1419 O O . TYR A 1 183 ? 1.060 7.028 -2.210 1.00 79.12 183 TYR A O 1
ATOM 1427 N N . GLY A 1 184 ? -0.642 5.559 -2.236 1.00 78.12 184 GLY A N 1
ATOM 1428 C CA . GLY A 1 184 ? -0.340 5.039 -0.898 1.00 78.12 184 GLY A CA 1
ATOM 1429 C C . GLY A 1 184 ? 1.025 4.344 -0.826 1.00 78.12 184 GLY A C 1
ATOM 1430 O O . GLY A 1 184 ? 1.702 4.392 0.200 1.00 78.12 184 GLY A O 1
ATOM 1431 N N . LEU A 1 185 ? 1.483 3.755 -1.932 1.00 87.50 185 LEU A N 1
ATOM 1432 C CA . LEU A 1 185 ? 2.831 3.216 -2.039 1.00 87.50 185 LEU A CA 1
ATOM 1433 C C . LEU A 1 185 ? 3.906 4.316 -2.013 1.00 87.50 185 LEU A C 1
ATOM 1435 O O . LEU A 1 185 ? 4.936 4.159 -1.356 1.00 87.50 185 LEU A O 1
ATOM 1439 N N . ASP A 1 186 ? 3.681 5.433 -2.708 1.00 80.25 186 ASP A N 1
ATOM 1440 C CA . ASP A 1 186 ? 4.608 6.568 -2.704 1.00 80.25 186 ASP A CA 1
ATOM 1441 C C . ASP A 1 186 ? 4.745 7.200 -1.298 1.00 80.25 186 ASP A C 1
ATOM 1443 O O . ASP A 1 186 ? 5.752 7.854 -1.006 1.00 80.25 186 ASP A O 1
ATOM 1447 N N . ASP A 1 187 ? 3.763 7.025 -0.407 1.00 72.38 187 ASP A N 1
ATOM 1448 C CA . ASP A 1 187 ? 3.867 7.405 1.013 1.00 72.38 187 ASP A CA 1
ATOM 1449 C C . ASP A 1 187 ? 4.823 6.462 1.758 1.00 72.38 187 ASP A C 1
ATOM 1451 O O . ASP A 1 187 ? 5.764 6.891 2.424 1.00 72.38 187 ASP A O 1
ATOM 1455 N N . VAL A 1 188 ? 4.641 5.161 1.555 1.00 81.44 188 VAL A N 1
ATOM 1456 C CA . VAL A 1 188 ? 5.400 4.074 2.190 1.00 81.44 188 VAL A CA 1
ATOM 1457 C C . VAL A 1 188 ? 6.873 4.086 1.781 1.00 81.44 188 VAL A C 1
ATOM 1459 O O . VAL A 1 188 ? 7.757 3.825 2.596 1.00 81.44 188 VAL A O 1
ATOM 1462 N N . ILE A 1 189 ? 7.163 4.450 0.535 1.00 84.69 189 ILE A N 1
ATOM 1463 C CA . ILE A 1 189 ? 8.536 4.595 0.040 1.00 84.69 189 ILE A CA 1
ATOM 1464 C C . ILE A 1 189 ? 9.293 5.707 0.768 1.00 84.69 189 ILE A C 1
ATOM 1466 O O . ILE A 1 189 ? 10.496 5.572 0.983 1.00 84.69 189 ILE A O 1
ATOM 1470 N N . ALA A 1 190 ? 8.621 6.787 1.179 1.00 78.06 190 ALA A N 1
ATOM 1471 C CA . ALA A 1 190 ? 9.273 7.884 1.897 1.00 78.06 190 ALA A CA 1
ATOM 1472 C C . ALA A 1 190 ? 9.794 7.459 3.286 1.00 78.06 190 ALA A C 1
ATOM 1474 O O . ALA A 1 190 ? 10.745 8.058 3.807 1.00 78.06 190 ALA A O 1
ATOM 1475 N N . ASP A 1 191 ? 9.207 6.406 3.858 1.00 75.19 191 ASP A N 1
ATOM 1476 C CA . ASP A 1 191 ? 9.614 5.827 5.137 1.00 75.19 191 ASP A CA 1
ATOM 1477 C C . ASP A 1 191 ? 10.833 4.892 5.000 1.00 75.19 191 ASP A C 1
ATOM 1479 O O . ASP A 1 191 ? 11.574 4.676 5.968 1.00 75.19 191 ASP A O 1
ATOM 1483 N N . ILE A 1 192 ? 11.110 4.381 3.796 1.00 79.06 192 ILE A N 1
ATOM 1484 C CA . ILE A 1 192 ? 12.300 3.570 3.512 1.00 79.06 192 ILE A CA 1
ATOM 1485 C C . ILE A 1 192 ? 13.536 4.480 3.466 1.00 79.06 192 ILE A C 1
ATOM 1487 O O . ILE A 1 192 ? 13.572 5.495 2.774 1.00 79.06 192 ILE A O 1
ATOM 1491 N N . GLY A 1 193 ? 14.557 4.134 4.250 1.00 70.50 193 GLY A N 1
ATOM 1492 C CA . GLY A 1 193 ? 15.771 4.933 4.435 1.00 70.50 193 GLY A CA 1
ATOM 1493 C C . GLY A 1 193 ? 15.615 6.125 5.386 1.00 70.50 193 GLY A C 1
ATOM 1494 O O . GLY A 1 193 ? 16.574 6.860 5.625 1.00 70.50 193 GLY A O 1
ATOM 1495 N N . THR A 1 194 ? 14.424 6.341 5.959 1.00 74.00 194 THR A N 1
ATOM 1496 C CA . THR A 1 194 ? 14.212 7.332 7.030 1.00 74.00 194 THR A CA 1
ATOM 1497 C C . THR A 1 194 ? 13.769 6.683 8.335 1.00 74.00 194 THR A C 1
ATOM 1499 O O . THR A 1 194 ? 14.363 6.955 9.377 1.00 74.00 194 THR A O 1
ATOM 1502 N N . ARG A 1 195 ? 12.757 5.812 8.280 1.00 71.00 195 ARG A N 1
ATOM 1503 C CA . ARG A 1 195 ? 12.227 5.052 9.420 1.00 71.00 195 ARG A CA 1
ATOM 1504 C C . ARG A 1 195 ? 12.722 3.614 9.430 1.00 71.00 195 ARG A C 1
ATOM 1506 O O . ARG A 1 195 ? 12.993 3.069 10.497 1.00 71.00 195 ARG A O 1
ATOM 1513 N N . TYR A 1 196 ? 12.857 3.016 8.250 1.00 78.81 196 TYR A N 1
ATOM 1514 C CA . TYR A 1 196 ? 13.313 1.640 8.089 1.00 78.81 196 TYR A CA 1
ATOM 1515 C C . TYR A 1 196 ? 14.654 1.627 7.364 1.00 78.81 196 TYR A C 1
ATOM 1517 O O . TYR A 1 196 ? 14.754 2.125 6.245 1.00 78.81 196 TYR A O 1
ATOM 1525 N N . THR A 1 197 ? 15.677 1.058 8.000 1.00 80.94 197 THR A N 1
ATOM 1526 C CA . THR A 1 197 ? 17.046 0.975 7.471 1.00 80.94 197 THR A CA 1
ATOM 1527 C C . THR A 1 197 ? 17.559 -0.462 7.506 1.00 80.94 197 THR A C 1
ATOM 1529 O O . THR A 1 197 ? 17.060 -1.297 8.272 1.00 80.94 197 THR A O 1
ATOM 1532 N N . GLY A 1 198 ? 18.536 -0.775 6.650 1.00 86.94 198 GLY A N 1
ATOM 1533 C CA . GLY A 1 198 ? 19.149 -2.105 6.567 1.00 86.94 198 GLY A CA 1
ATOM 1534 C C . GLY A 1 198 ? 18.123 -3.245 6.479 1.00 86.94 198 GLY A C 1
ATOM 1535 O O . GLY A 1 198 ? 17.220 -3.240 5.643 1.00 86.94 198 GLY A O 1
ATOM 1536 N N . TRP A 1 199 ? 18.231 -4.215 7.389 1.00 83.75 199 TRP A N 1
ATOM 1537 C CA . TRP A 1 199 ? 17.335 -5.375 7.447 1.00 83.75 199 TRP A CA 1
ATOM 1538 C C . TRP A 1 199 ? 15.855 -5.009 7.652 1.00 83.75 199 TRP A C 1
ATOM 1540 O O . TRP A 1 199 ? 14.978 -5.670 7.098 1.00 83.75 199 TRP A O 1
ATOM 1550 N N . ALA A 1 200 ? 15.552 -3.946 8.406 1.00 82.31 200 ALA A N 1
ATOM 1551 C CA . ALA A 1 200 ? 14.168 -3.527 8.623 1.00 82.31 200 ALA A CA 1
ATOM 1552 C C . ALA A 1 200 ? 13.520 -3.035 7.320 1.00 82.31 200 ALA A C 1
ATOM 1554 O O . ALA A 1 200 ? 12.362 -3.357 7.068 1.00 82.31 200 ALA A O 1
ATOM 1555 N N . ALA A 1 201 ? 14.273 -2.318 6.476 1.00 86.56 201 ALA A N 1
ATOM 1556 C CA . ALA A 1 201 ? 13.809 -1.881 5.159 1.00 86.56 201 ALA A CA 1
ATOM 1557 C C . ALA A 1 201 ? 13.497 -3.071 4.243 1.00 86.56 201 ALA A C 1
ATOM 1559 O O . ALA A 1 201 ? 12.466 -3.083 3.574 1.00 86.56 201 ALA A O 1
ATOM 1560 N N . GLU A 1 202 ? 14.357 -4.092 4.253 1.00 87.06 202 GLU A N 1
ATOM 1561 C CA . GLU A 1 202 ? 14.159 -5.309 3.463 1.00 87.06 202 GLU A CA 1
ATOM 1562 C C . GLU A 1 202 ? 12.914 -6.085 3.923 1.00 87.06 202 GLU A C 1
ATOM 1564 O O . GLU A 1 202 ? 12.071 -6.431 3.097 1.00 87.06 202 GLU A O 1
ATOM 1569 N N . GLN A 1 203 ? 12.731 -6.287 5.236 1.00 85.38 203 GLN A N 1
ATOM 1570 C CA . GLN A 1 203 ? 11.536 -6.956 5.776 1.00 85.38 203 GLN A CA 1
ATOM 1571 C C . GLN A 1 203 ? 10.251 -6.171 5.515 1.00 85.38 203 GLN A C 1
ATOM 1573 O O . GLN A 1 203 ? 9.223 -6.758 5.182 1.00 85.38 203 GLN A O 1
ATOM 1578 N N . PHE A 1 204 ? 10.305 -4.853 5.678 1.00 86.94 204 PHE A N 1
ATOM 1579 C CA . PHE A 1 204 ? 9.168 -3.979 5.447 1.00 86.94 204 PHE A CA 1
ATOM 1580 C C . PHE A 1 204 ? 8.763 -3.992 3.969 1.00 86.94 204 PHE A C 1
ATOM 1582 O O . PHE A 1 204 ? 7.613 -4.276 3.650 1.00 86.94 204 PHE A O 1
ATOM 1589 N N . GLY A 1 205 ? 9.713 -3.785 3.054 1.00 88.12 205 GLY A N 1
ATOM 1590 C CA . GLY A 1 205 ? 9.444 -3.833 1.619 1.00 88.12 205 GLY A CA 1
ATOM 1591 C C . GLY A 1 205 ? 8.890 -5.179 1.161 1.00 88.12 205 GLY A C 1
ATOM 1592 O O . GLY A 1 205 ? 7.936 -5.220 0.387 1.00 88.12 205 GLY A O 1
ATOM 1593 N N . ARG A 1 206 ? 9.434 -6.272 1.708 1.00 86.56 206 ARG A N 1
ATOM 1594 C CA . ARG A 1 206 ? 8.932 -7.626 1.475 1.00 86.56 206 ARG A CA 1
ATOM 1595 C C . ARG A 1 206 ? 7.471 -7.772 1.903 1.00 86.56 206 ARG A C 1
ATOM 1597 O O . ARG A 1 206 ? 6.638 -8.179 1.107 1.00 86.56 206 ARG A O 1
ATOM 1604 N N . GLY A 1 207 ? 7.162 -7.408 3.149 1.00 86.88 207 GLY A N 1
ATOM 1605 C CA . GLY A 1 207 ? 5.800 -7.505 3.673 1.00 86.88 207 GLY A CA 1
ATOM 1606 C C . GLY A 1 207 ? 4.818 -6.671 2.865 1.00 86.88 207 GLY A C 1
ATOM 1607 O O . GLY A 1 207 ? 3.714 -7.128 2.594 1.00 86.88 207 GLY A O 1
ATOM 1608 N N . TYR A 1 208 ? 5.234 -5.482 2.426 1.00 89.88 208 TYR A N 1
ATOM 1609 C CA . TYR A 1 208 ? 4.392 -4.617 1.612 1.00 89.88 208 TYR A CA 1
ATOM 1610 C C . TYR A 1 208 ? 4.032 -5.260 0.268 1.00 89.88 208 TYR A C 1
ATOM 1612 O O . TYR A 1 208 ? 2.856 -5.306 -0.081 1.00 89.88 208 TYR A O 1
ATOM 1620 N N . ILE A 1 209 ? 5.016 -5.805 -0.456 1.00 88.75 209 ILE A N 1
ATOM 1621 C CA . ILE A 1 209 ? 4.787 -6.516 -1.725 1.00 88.75 209 ILE A CA 1
ATOM 1622 C C . ILE A 1 209 ? 3.840 -7.699 -1.529 1.00 88.75 209 ILE A C 1
ATOM 1624 O O . ILE A 1 209 ? 2.845 -7.791 -2.243 1.00 88.75 209 ILE A O 1
ATOM 1628 N N . ASP A 1 210 ? 4.080 -8.537 -0.521 1.00 85.88 210 ASP A N 1
ATOM 1629 C CA . ASP A 1 210 ? 3.242 -9.713 -0.252 1.00 85.88 210 ASP A CA 1
ATOM 1630 C C . ASP A 1 210 ? 1.789 -9.293 0.062 1.00 85.88 210 ASP A C 1
ATOM 1632 O O . ASP A 1 210 ? 0.827 -9.921 -0.386 1.00 85.88 210 ASP A O 1
ATOM 1636 N N . GLY A 1 211 ? 1.611 -8.179 0.781 1.00 85.81 211 GLY A N 1
ATOM 1637 C CA . GLY A 1 211 ? 0.294 -7.618 1.081 1.00 85.81 211 GLY A CA 1
ATOM 1638 C C . GLY A 1 211 ? -0.435 -7.057 -0.146 1.00 85.81 211 GLY A C 1
ATOM 1639 O O . GLY A 1 211 ? -1.660 -7.182 -0.218 1.00 85.81 211 GLY A O 1
ATOM 1640 N N . LEU A 1 212 ? 0.293 -6.472 -1.109 1.00 89.69 212 LEU A N 1
ATOM 1641 C CA . LEU A 1 212 ? -0.264 -6.053 -2.403 1.00 89.69 212 LEU A CA 1
ATOM 1642 C C . LEU A 1 212 ? -0.710 -7.271 -3.218 1.00 89.69 212 LEU A C 1
ATOM 1644 O O . LEU A 1 212 ? -1.806 -7.274 -3.782 1.00 89.69 212 LEU A O 1
ATOM 1648 N N . VAL A 1 213 ? 0.115 -8.318 -3.239 1.00 86.62 213 VAL A N 1
ATOM 1649 C CA . VAL A 1 213 ? -0.131 -9.518 -4.039 1.00 86.62 213 VAL A CA 1
ATOM 1650 C C . VAL A 1 213 ? -1.339 -10.305 -3.543 1.00 86.62 213 VAL A C 1
ATOM 1652 O O . VAL A 1 213 ? -2.165 -10.673 -4.371 1.00 86.62 213 VAL A O 1
ATOM 1655 N N . ASP A 1 214 ? -1.516 -10.507 -2.230 1.00 84.88 214 ASP A N 1
ATOM 1656 C CA . ASP A 1 214 ? -2.696 -11.221 -1.688 1.00 84.88 214 ASP A CA 1
ATOM 1657 C C . ASP A 1 214 ? -4.018 -10.566 -2.128 1.00 84.88 214 ASP A C 1
ATOM 1659 O O . ASP A 1 214 ? -5.023 -11.242 -2.365 1.00 84.88 214 ASP A O 1
ATOM 1663 N N . THR A 1 215 ? -4.039 -9.238 -2.273 1.00 82.88 215 THR A N 1
ATOM 1664 C CA . THR A 1 215 ? -5.222 -8.554 -2.803 1.00 82.88 215 THR A CA 1
ATOM 1665 C C . THR A 1 215 ? -5.305 -8.674 -4.321 1.00 82.88 215 THR A C 1
ATOM 1667 O O . THR A 1 215 ? -6.374 -9.011 -4.831 1.00 82.88 215 THR A O 1
ATOM 1670 N N . LEU A 1 216 ? -4.204 -8.457 -5.051 1.00 84.81 216 LEU A N 1
ATOM 1671 C CA . LEU A 1 216 ? -4.191 -8.596 -6.510 1.00 84.81 216 LEU A CA 1
ATOM 1672 C C . LEU A 1 216 ? -4.596 -9.999 -6.965 1.00 84.81 216 LEU A C 1
ATOM 1674 O O . LEU A 1 216 ? -5.352 -10.102 -7.921 1.00 84.81 216 LEU A O 1
ATOM 1678 N N . GLU A 1 217 ? -4.190 -11.057 -6.258 1.00 84.12 217 GLU A N 1
ATOM 1679 C CA . GLU A 1 217 ? -4.590 -12.443 -6.534 1.00 84.12 217 GLU A CA 1
ATOM 1680 C C . GLU A 1 217 ? -6.114 -12.605 -6.569 1.00 84.12 217 GLU A C 1
ATOM 1682 O O . GLU A 1 217 ? -6.664 -13.344 -7.385 1.00 84.12 217 GLU A O 1
ATOM 1687 N N . ARG A 1 218 ? -6.838 -11.867 -5.729 1.00 83.50 218 ARG A N 1
ATOM 1688 C CA . ARG A 1 218 ? -8.305 -11.882 -5.744 1.00 83.50 218 ARG A CA 1
ATOM 1689 C C . ARG A 1 218 ? -8.847 -11.076 -6.915 1.00 83.50 218 ARG A C 1
ATOM 1691 O O . ARG A 1 218 ? -9.781 -11.523 -7.573 1.00 83.50 218 ARG A O 1
ATOM 1698 N N . LEU A 1 219 ? -8.257 -9.915 -7.191 1.00 85.88 219 LEU A N 1
ATOM 1699 C CA . LEU A 1 219 ? -8.732 -9.003 -8.232 1.00 85.88 219 LEU A CA 1
ATOM 1700 C C . LEU A 1 219 ? -8.506 -9.541 -9.641 1.00 85.88 219 LEU A C 1
ATOM 1702 O O . LEU A 1 219 ? -9.424 -9.493 -10.451 1.00 85.88 219 LEU A O 1
ATOM 1706 N N . VAL A 1 220 ? -7.347 -10.134 -9.922 1.00 84.19 220 VAL A N 1
ATOM 1707 C CA . VAL A 1 220 ? -7.061 -10.750 -11.227 1.00 84.19 220 VAL A CA 1
ATOM 1708 C C . VAL A 1 220 ? -7.998 -11.920 -11.544 1.00 84.19 220 VAL A C 1
ATOM 1710 O O . VAL A 1 220 ? -8.260 -12.201 -12.708 1.00 84.19 220 VAL A O 1
ATOM 1713 N N . ASN A 1 221 ? -8.550 -12.585 -10.524 1.00 80.31 221 ASN A N 1
ATOM 1714 C CA . ASN A 1 221 ? -9.564 -13.625 -10.707 1.00 80.31 221 ASN A CA 1
ATOM 1715 C C . ASN A 1 221 ? -10.971 -13.063 -10.947 1.00 80.31 221 ASN A C 1
ATOM 1717 O O . ASN A 1 221 ? -11.801 -13.745 -11.542 1.00 80.31 221 ASN A O 1
ATOM 1721 N N . LEU A 1 222 ? -11.249 -11.849 -10.470 1.00 85.88 222 LEU A N 1
ATOM 1722 C CA . LEU A 1 222 ? -12.538 -11.175 -10.642 1.00 85.88 222 LEU A CA 1
ATOM 1723 C C . LEU A 1 222 ? -12.598 -10.352 -11.937 1.00 85.88 222 LEU A C 1
ATOM 1725 O O . LEU A 1 222 ? -13.667 -10.216 -12.523 1.00 85.88 222 LEU A O 1
ATOM 1729 N N . CYS A 1 223 ? -11.461 -9.809 -12.367 1.00 89.12 223 CYS A N 1
ATOM 1730 C CA . CYS A 1 223 ? -11.334 -8.827 -13.438 1.00 89.12 223 CYS A CA 1
ATOM 1731 C C . CYS A 1 223 ? -10.352 -9.323 -14.510 1.00 89.12 223 CYS A C 1
ATOM 1733 O O . CYS A 1 223 ? -9.280 -8.756 -14.717 1.00 89.12 223 CYS A O 1
ATOM 1735 N N . ASP A 1 224 ? -10.731 -10.400 -15.189 1.00 84.88 224 ASP A N 1
ATOM 1736 C CA . ASP A 1 224 ? -9.919 -11.108 -16.187 1.00 84.88 224 ASP A CA 1
ATOM 1737 C C . ASP A 1 224 ? -9.539 -10.278 -17.427 1.00 84.88 224 ASP A C 1
ATOM 1739 O O . ASP A 1 224 ? -8.542 -10.560 -18.082 1.00 84.88 224 ASP A O 1
ATOM 1743 N N . ASN A 1 225 ? -10.286 -9.225 -17.747 1.00 87.81 225 ASN A N 1
ATOM 1744 C CA . ASN A 1 225 ? -9.939 -8.325 -18.851 1.00 87.81 225 ASN A CA 1
ATOM 1745 C C . ASN A 1 225 ? -8.877 -7.276 -18.472 1.00 87.81 225 ASN A C 1
ATOM 1747 O O . ASN A 1 225 ? -8.343 -6.602 -19.346 1.00 87.81 225 ASN A O 1
ATOM 1751 N N . GLU A 1 226 ? -8.540 -7.156 -17.186 1.00 91.38 226 GLU A N 1
ATOM 1752 C CA . GLU A 1 226 ? -7.636 -6.126 -16.656 1.00 91.38 226 GLU A CA 1
ATOM 1753 C C . GLU A 1 226 ? -6.271 -6.701 -16.232 1.00 91.38 226 GLU A C 1
ATOM 1755 O O . GLU A 1 226 ? -5.470 -6.033 -15.578 1.00 91.38 226 GLU A O 1
ATOM 1760 N N . CYS A 1 227 ? -5.977 -7.954 -16.597 1.00 90.50 227 CYS A N 1
ATOM 1761 C CA . CYS A 1 227 ? -4.763 -8.661 -16.182 1.00 90.50 227 CYS A CA 1
ATOM 1762 C C . CYS A 1 227 ? -3.473 -7.909 -16.521 1.00 90.50 227 CYS A C 1
ATOM 1764 O O . CYS A 1 227 ? -2.576 -7.842 -15.685 1.00 90.50 227 CYS A O 1
ATOM 1766 N N . GLY A 1 228 ? -3.382 -7.345 -17.730 1.00 92.19 228 GLY A N 1
ATOM 1767 C CA . GLY A 1 228 ? -2.209 -6.578 -18.151 1.00 92.19 228 GLY A CA 1
ATOM 1768 C C . GLY A 1 228 ? -2.040 -5.292 -17.342 1.00 92.19 228 GLY A C 1
ATOM 1769 O O . GLY A 1 228 ? -0.933 -4.962 -16.929 1.00 92.19 228 GLY A O 1
ATOM 1770 N N . LEU A 1 229 ? -3.150 -4.621 -17.012 1.00 93.75 229 LEU A N 1
ATOM 1771 C CA . LEU A 1 229 ? -3.142 -3.424 -16.174 1.00 93.75 229 LEU A CA 1
ATOM 1772 C C . LEU A 1 229 ? -2.652 -3.756 -14.755 1.00 93.75 229 LEU A C 1
ATOM 1774 O O . LEU A 1 229 ? -1.758 -3.080 -14.245 1.00 93.75 229 LEU A O 1
ATOM 1778 N N . PHE A 1 230 ? -3.165 -4.826 -14.138 1.00 92.56 230 PHE A N 1
ATOM 1779 C CA . PHE A 1 230 ? -2.665 -5.292 -12.838 1.00 92.56 230 PHE A CA 1
ATOM 1780 C C . PHE A 1 230 ? -1.208 -5.756 -12.892 1.00 92.56 230 PHE A C 1
ATOM 1782 O O . PHE A 1 230 ? -0.469 -5.528 -11.933 1.00 92.56 230 PHE A O 1
ATOM 1789 N N . GLY A 1 231 ? -0.802 -6.392 -13.994 1.00 93.81 231 GLY A N 1
ATOM 1790 C CA . GLY A 1 231 ? 0.578 -6.786 -14.257 1.00 93.81 231 GLY A CA 1
ATOM 1791 C C . GLY A 1 231 ? 1.495 -5.575 -14.221 1.00 93.81 231 GLY A C 1
ATOM 1792 O O . GLY A 1 231 ? 2.336 -5.474 -13.329 1.00 93.81 231 GLY A O 1
ATOM 1793 N N . ASN A 1 232 ? 1.265 -4.612 -15.116 1.00 95.56 232 ASN A N 1
ATOM 1794 C CA . ASN A 1 232 ? 2.056 -3.387 -15.188 1.00 95.56 232 ASN A CA 1
ATOM 1795 C C . ASN A 1 232 ? 2.084 -2.643 -13.842 1.00 95.56 232 ASN A C 1
ATOM 1797 O O . ASN A 1 232 ? 3.153 -2.267 -13.364 1.00 95.56 232 ASN A O 1
ATOM 1801 N N . ALA A 1 233 ? 0.929 -2.503 -13.181 1.00 94.06 233 ALA A N 1
ATOM 1802 C CA . ALA A 1 233 ? 0.837 -1.871 -11.867 1.00 94.06 233 ALA A CA 1
ATOM 1803 C C . ALA A 1 233 ? 1.727 -2.559 -10.823 1.00 94.06 233 ALA A C 1
ATOM 1805 O O . ALA A 1 233 ? 2.493 -1.888 -10.132 1.00 94.06 233 ALA A O 1
ATOM 1806 N N . MET A 1 234 ? 1.677 -3.892 -10.728 1.00 93.38 234 MET A N 1
ATOM 1807 C CA . MET A 1 234 ? 2.523 -4.630 -9.792 1.00 93.38 234 MET A CA 1
ATOM 1808 C C . MET A 1 234 ? 4.008 -4.490 -10.131 1.00 93.38 234 MET A C 1
ATOM 1810 O O . MET A 1 234 ? 4.830 -4.345 -9.219 1.00 93.38 234 MET A O 1
ATOM 1814 N N . GLY A 1 235 ? 4.354 -4.503 -11.420 1.00 94.06 235 GLY A N 1
ATOM 1815 C CA . GLY A 1 235 ? 5.716 -4.278 -11.893 1.00 94.06 235 GLY A CA 1
ATOM 1816 C C . GLY A 1 235 ? 6.248 -2.918 -11.447 1.00 94.06 235 GLY A C 1
ATOM 1817 O O . GLY A 1 235 ? 7.304 -2.829 -10.813 1.00 94.06 235 GLY A O 1
ATOM 1818 N N . GLU A 1 236 ? 5.471 -1.860 -11.681 1.00 94.94 236 GLU A N 1
ATOM 1819 C CA . GLU A 1 236 ? 5.799 -0.505 -11.243 1.00 94.94 236 GLU A CA 1
ATOM 1820 C C . GLU A 1 236 ? 5.917 -0.405 -9.718 1.00 94.94 236 GLU A C 1
ATOM 1822 O O . GLU A 1 236 ? 6.900 0.140 -9.211 1.00 94.94 236 GLU A O 1
ATOM 1827 N N . TRP A 1 237 ? 4.954 -0.945 -8.967 1.00 94.00 237 TRP A N 1
ATOM 1828 C CA . TRP A 1 237 ? 4.964 -0.908 -7.503 1.00 94.00 237 TRP A CA 1
ATOM 1829 C C . TRP A 1 237 ? 6.183 -1.618 -6.919 1.00 94.00 237 TRP A C 1
ATOM 1831 O O . TRP A 1 237 ? 6.886 -1.079 -6.058 1.00 94.00 237 TRP A O 1
ATOM 1841 N N . SER A 1 238 ? 6.481 -2.802 -7.444 1.00 93.06 238 SER A N 1
ATOM 1842 C CA . SER A 1 238 ? 7.636 -3.593 -7.036 1.00 93.06 238 SER A CA 1
ATOM 1843 C C . SER A 1 238 ? 8.941 -2.864 -7.350 1.00 93.06 238 SER A C 1
ATOM 1845 O O . SER A 1 238 ? 9.822 -2.798 -6.496 1.00 93.06 238 SER A O 1
ATOM 1847 N N . ALA A 1 239 ? 9.071 -2.243 -8.526 1.00 94.06 239 ALA A N 1
ATOM 1848 C CA . ALA A 1 239 ? 10.270 -1.485 -8.894 1.00 94.06 239 ALA A CA 1
ATOM 1849 C C . ALA A 1 239 ? 10.440 -0.219 -8.043 1.00 94.06 239 ALA A C 1
ATOM 1851 O O . ALA A 1 239 ? 11.556 0.119 -7.627 1.00 94.06 239 ALA A O 1
ATOM 1852 N N . LYS A 1 240 ? 9.330 0.466 -7.741 1.00 92.75 240 LYS A N 1
ATOM 1853 C CA . LYS A 1 240 ? 9.305 1.628 -6.851 1.00 92.75 240 LYS A CA 1
ATOM 1854 C C . LYS A 1 240 ? 9.769 1.283 -5.429 1.00 92.75 240 LYS A C 1
ATOM 1856 O O . LYS A 1 240 ? 10.414 2.129 -4.819 1.00 92.75 240 LYS A O 1
ATOM 1861 N N . LEU A 1 241 ? 9.514 0.069 -4.928 1.00 91.88 241 LEU A N 1
ATOM 1862 C CA . LEU A 1 241 ? 10.047 -0.423 -3.645 1.00 91.88 241 LEU A CA 1
ATOM 1863 C C . LEU A 1 241 ? 11.479 -0.947 -3.754 1.00 91.88 241 LEU A C 1
ATOM 1865 O O . LEU A 1 241 ? 12.309 -0.652 -2.893 1.00 91.88 241 LEU A O 1
ATOM 1869 N N . PHE A 1 242 ? 11.783 -1.695 -4.815 1.00 93.50 242 PHE A N 1
ATOM 1870 C CA . PHE A 1 242 ? 13.089 -2.307 -5.046 1.00 93.50 242 PHE A CA 1
ATOM 1871 C C . PHE A 1 242 ? 14.215 -1.281 -4.938 1.00 93.50 242 PHE A C 1
ATOM 1873 O O . PHE A 1 242 ? 15.176 -1.495 -4.203 1.00 93.50 242 PHE A O 1
ATOM 1880 N N . CYS A 1 243 ? 14.097 -0.152 -5.643 1.00 93.88 243 CYS A N 1
ATOM 1881 C CA . CYS A 1 243 ? 15.181 0.821 -5.734 1.00 93.88 243 CYS A CA 1
ATOM 1882 C C . CYS A 1 243 ? 15.544 1.476 -4.382 1.00 93.88 243 CYS A C 1
ATOM 1884 O O . CYS A 1 243 ? 16.727 1.450 -4.034 1.00 93.88 243 CYS A O 1
ATOM 1886 N N . PRO A 1 244 ? 14.598 2.032 -3.599 1.00 91.44 244 PRO A N 1
ATOM 1887 C CA . PRO A 1 244 ? 14.865 2.540 -2.252 1.00 91.44 244 PRO A CA 1
ATOM 1888 C C . PRO A 1 244 ? 15.471 1.494 -1.316 1.00 91.44 244 PRO A C 1
ATOM 1890 O O . PRO A 1 244 ? 16.452 1.787 -0.638 1.00 91.44 244 PRO A O 1
ATOM 1893 N N . ILE A 1 245 ? 14.950 0.261 -1.313 1.00 92.00 245 ILE A N 1
ATOM 1894 C CA . ILE A 1 245 ? 15.490 -0.808 -0.459 1.00 92.00 245 ILE A CA 1
ATOM 1895 C C . ILE A 1 245 ? 16.919 -1.135 -0.889 1.00 92.00 245 ILE A C 1
ATOM 1897 O O . ILE A 1 245 ? 17.807 -1.191 -0.046 1.00 92.00 245 ILE A O 1
ATOM 1901 N N . ALA A 1 246 ? 17.166 -1.293 -2.193 1.00 93.69 246 ALA A N 1
ATOM 1902 C CA . ALA A 1 246 ? 18.485 -1.611 -2.732 1.00 93.69 246 ALA A CA 1
ATOM 1903 C C . ALA A 1 246 ? 19.530 -0.536 -2.406 1.00 93.69 246 ALA A C 1
ATOM 1905 O O . ALA A 1 246 ? 20.692 -0.830 -2.107 1.00 93.69 246 ALA A O 1
ATOM 1906 N N . GLN A 1 247 ? 19.112 0.730 -2.471 1.00 93.06 247 GLN A N 1
ATOM 1907 C CA . GLN A 1 247 ? 19.926 1.870 -2.069 1.00 93.06 247 GLN A CA 1
ATOM 1908 C C . GLN A 1 247 ? 20.264 1.806 -0.583 1.00 93.06 247 GLN A C 1
ATOM 1910 O O . GLN A 1 247 ? 21.434 1.951 -0.230 1.00 93.06 247 GLN A O 1
ATOM 1915 N N . GLU A 1 248 ? 19.263 1.535 0.248 1.00 90.88 248 GLU A N 1
ATOM 1916 C CA . GLU A 1 248 ? 19.388 1.487 1.699 1.00 90.88 248 GLU A CA 1
ATOM 1917 C C . GLU A 1 248 ? 20.284 0.335 2.177 1.00 90.88 248 GLU A C 1
ATOM 1919 O O . GLU A 1 248 ? 21.162 0.531 3.012 1.00 90.88 248 GLU A O 1
ATOM 1924 N N . ILE A 1 249 ? 20.132 -0.865 1.610 1.00 90.25 249 ILE A N 1
ATOM 1925 C CA . ILE A 1 249 ? 20.941 -2.036 1.992 1.00 90.25 249 ILE A CA 1
ATOM 1926 C C . ILE A 1 249 ? 22.266 -2.138 1.219 1.00 90.25 249 ILE A C 1
ATOM 1928 O O . ILE A 1 249 ? 23.080 -3.022 1.481 1.00 90.25 249 ILE A O 1
ATOM 1932 N N . GLY A 1 250 ? 22.482 -1.274 0.224 1.00 92.69 250 GLY A N 1
ATOM 1933 C CA . GLY A 1 250 ? 23.701 -1.234 -0.587 1.00 92.69 250 GLY A CA 1
ATOM 1934 C C . GLY A 1 250 ? 23.863 -2.366 -1.612 1.00 92.69 250 GLY A C 1
ATOM 1935 O O . GLY A 1 250 ? 24.891 -2.413 -2.292 1.00 92.69 250 GLY A O 1
ATOM 1936 N N . LYS A 1 251 ? 22.866 -3.240 -1.781 1.00 93.38 251 LYS A N 1
ATOM 1937 C CA . LYS A 1 251 ? 22.852 -4.389 -2.707 1.00 93.38 251 LYS A CA 1
ATOM 1938 C C . LYS A 1 251 ? 21.438 -4.641 -3.238 1.00 93.38 251 LYS A C 1
ATOM 1940 O O . LYS A 1 251 ? 20.485 -4.082 -2.718 1.00 93.38 251 LYS A O 1
ATOM 1945 N N . ALA A 1 252 ? 21.290 -5.474 -4.269 1.00 91.69 252 ALA A N 1
ATOM 1946 C CA . ALA A 1 252 ? 19.961 -5.914 -4.701 1.00 91.69 252 ALA A CA 1
ATOM 1947 C C . ALA A 1 252 ? 19.275 -6.698 -3.552 1.00 91.69 252 ALA A C 1
ATOM 1949 O O . ALA A 1 252 ? 19.918 -7.605 -3.014 1.00 91.69 252 ALA A O 1
ATOM 1950 N N . PRO A 1 253 ? 18.030 -6.358 -3.162 1.00 87.88 253 PRO A N 1
ATOM 1951 C CA . PRO A 1 253 ? 17.271 -7.076 -2.139 1.00 87.88 253 PRO A CA 1
ATOM 1952 C C . PRO A 1 253 ? 17.136 -8.548 -2.501 1.00 87.88 253 PRO A C 1
ATOM 1954 O O . PRO A 1 253 ? 16.832 -8.864 -3.652 1.00 87.88 253 PRO A O 1
ATOM 1957 N N . ASN A 1 254 ? 17.375 -9.439 -1.534 1.00 79.75 254 ASN A N 1
ATOM 1958 C CA . ASN A 1 254 ? 17.245 -10.871 -1.761 1.00 79.75 254 ASN A CA 1
ATOM 1959 C C . ASN A 1 254 ? 15.917 -11.357 -1.197 1.00 79.75 254 ASN A C 1
ATOM 1961 O O . ASN A 1 254 ? 15.673 -11.381 0.006 1.00 79.75 254 ASN A O 1
ATOM 1965 N N . PHE A 1 255 ? 15.061 -11.763 -2.109 1.00 69.19 255 PHE A N 1
ATOM 1966 C CA . PHE A 1 255 ? 13.658 -11.980 -1.879 1.00 69.19 255 PHE A CA 1
ATOM 1967 C C . PHE A 1 255 ? 13.384 -13.425 -2.284 1.00 69.19 255 PHE A C 1
ATOM 1969 O O . PHE A 1 255 ? 13.237 -13.758 -3.454 1.00 69.19 255 PHE A O 1
ATOM 1976 N N . THR A 1 256 ? 13.433 -14.327 -1.303 1.00 52.41 256 THR A N 1
ATOM 1977 C CA . THR A 1 256 ? 13.353 -15.770 -1.540 1.00 52.41 256 THR A CA 1
ATOM 1978 C C . THR A 1 256 ? 11.946 -16.191 -1.973 1.00 52.41 256 THR A C 1
ATOM 1980 O O . THR A 1 256 ? 11.078 -16.462 -1.150 1.00 52.41 256 THR A O 1
ATOM 1983 N N . SER A 1 257 ? 11.740 -16.261 -3.293 1.00 44.59 257 SER A N 1
ATOM 1984 C CA . SER A 1 257 ? 10.985 -17.277 -4.060 1.00 44.59 257 SER A CA 1
ATOM 1985 C C . SER A 1 257 ? 9.581 -17.714 -3.588 1.00 44.59 257 SER A C 1
ATOM 1987 O O . SER A 1 257 ? 9.128 -18.810 -3.932 1.00 44.59 257 SER A O 1
ATOM 1989 N N . ARG A 1 258 ? 8.878 -16.919 -2.777 1.00 52.47 258 ARG A N 1
ATOM 1990 C CA . ARG A 1 258 ? 7.482 -17.177 -2.356 1.00 52.47 258 ARG A CA 1
ATOM 1991 C C . ARG A 1 258 ? 6.589 -15.934 -2.392 1.00 52.47 258 ARG A C 1
ATOM 1993 O O . ARG A 1 258 ? 5.479 -15.985 -1.881 1.00 52.47 258 ARG A O 1
ATOM 2000 N N . LEU A 1 259 ? 7.091 -14.837 -2.946 1.00 50.94 259 LEU A N 1
ATOM 2001 C CA . LEU A 1 259 ? 6.614 -13.487 -2.627 1.00 50.94 259 LEU A CA 1
ATOM 2002 C C . LEU A 1 259 ? 5.354 -13.077 -3.366 1.00 50.94 259 LEU A C 1
ATOM 2004 O O . LEU A 1 259 ? 4.569 -12.277 -2.880 1.00 50.94 259 LEU A O 1
ATOM 2008 N N . ALA A 1 260 ? 5.130 -13.639 -4.541 1.00 52.97 260 ALA A N 1
ATOM 2009 C CA . ALA A 1 260 ? 3.977 -13.247 -5.307 1.00 52.97 260 ALA A CA 1
ATOM 2010 C C . ALA A 1 260 ? 3.634 -14.366 -6.252 1.00 52.97 260 ALA A C 1
ATOM 2012 O O . ALA A 1 260 ? 4.118 -14.396 -7.372 1.00 52.97 260 ALA A O 1
ATOM 2013 N N . ASN A 1 261 ? 2.878 -15.347 -5.783 1.00 60.12 261 ASN A N 1
ATOM 2014 C CA . ASN A 1 261 ? 2.370 -16.341 -6.704 1.00 60.12 261 ASN A CA 1
ATOM 2015 C C . ASN A 1 261 ? 0.905 -16.050 -6.911 1.00 60.12 261 ASN A C 1
ATOM 2017 O O . ASN A 1 261 ? 0.054 -16.603 -6.218 1.00 60.12 261 ASN A O 1
ATOM 2021 N N . ILE A 1 262 ? 0.635 -15.118 -7.821 1.00 68.06 262 ILE A N 1
ATOM 2022 C CA . ILE A 1 262 ? -0.737 -14.836 -8.195 1.00 68.06 262 ILE A CA 1
ATOM 2023 C C . ILE A 1 262 ? -1.270 -16.079 -8.885 1.00 68.06 262 ILE A C 1
ATOM 2025 O O . ILE A 1 262 ? -0.783 -16.500 -9.937 1.00 68.06 262 ILE A O 1
ATOM 2029 N N . ARG A 1 263 ? -2.275 -16.682 -8.263 1.00 68.88 263 ARG A N 1
ATOM 2030 C CA . ARG A 1 263 ? -2.987 -17.808 -8.837 1.00 68.88 263 ARG A CA 1
ATOM 2031 C C . ARG A 1 263 ? -4.215 -17.297 -9.547 1.00 68.88 263 ARG A C 1
ATOM 2033 O O . ARG A 1 263 ? -4.999 -16.530 -8.993 1.00 68.88 263 ARG A O 1
ATOM 2040 N N . GLY A 1 264 ? -4.427 -17.777 -10.758 1.00 66.75 264 GLY A N 1
ATOM 2041 C CA . GLY A 1 264 ? -5.689 -17.549 -11.431 1.00 66.75 264 GLY A CA 1
ATOM 2042 C C . GLY A 1 264 ? -5.841 -18.389 -12.676 1.00 66.75 264 GLY A C 1
ATOM 2043 O O . GLY A 1 264 ? -4.924 -19.090 -13.083 1.00 66.75 264 GLY A O 1
ATOM 2044 N N . LYS A 1 265 ? -7.033 -18.362 -13.264 1.00 68.19 265 LYS A N 1
ATOM 2045 C CA . LYS A 1 265 ? -7.329 -19.211 -14.426 1.00 68.19 265 LYS A CA 1
ATOM 2046 C C . LYS A 1 265 ? -6.891 -18.586 -15.751 1.00 68.19 265 LYS A C 1
ATOM 2048 O O . LYS A 1 265 ? -6.449 -19.308 -16.634 1.00 68.19 265 LYS A O 1
ATOM 2053 N N . ASN A 1 266 ? -7.001 -17.261 -15.878 1.00 77.94 266 ASN A N 1
ATOM 2054 C CA . ASN A 1 266 ? -7.080 -16.624 -17.199 1.00 77.94 266 ASN A CA 1
ATOM 2055 C C . ASN A 1 266 ? -6.013 -15.548 -17.474 1.00 77.94 266 ASN A C 1
ATOM 2057 O O . ASN A 1 266 ? -5.816 -15.191 -18.629 1.00 77.94 266 ASN A O 1
ATOM 2061 N N . CYS A 1 267 ? -5.315 -15.028 -16.459 1.00 80.75 267 CYS A N 1
ATOM 2062 C CA . CYS A 1 267 ? -4.415 -13.882 -16.651 1.00 80.75 267 CYS A CA 1
ATOM 2063 C C . CYS A 1 267 ? -3.025 -14.252 -17.171 1.00 80.75 267 CYS A C 1
ATOM 2065 O O . CYS A 1 267 ? -2.442 -13.471 -17.923 1.00 80.75 267 CYS A O 1
ATOM 2067 N N . GLY A 1 268 ? -2.511 -15.422 -16.781 1.00 81.62 268 GLY A N 1
ATOM 2068 C CA . GLY A 1 268 ? -1.294 -16.045 -17.306 1.00 81.62 268 GLY A CA 1
ATOM 2069 C C . GLY A 1 268 ? -0.198 -15.065 -17.725 1.00 81.62 268 GLY A C 1
ATOM 2070 O O . GLY A 1 268 ? 0.300 -14.245 -16.949 1.00 81.62 268 GLY A O 1
ATOM 2071 N N . ASN A 1 269 ? 0.122 -15.156 -19.014 1.00 85.56 269 ASN A N 1
ATOM 2072 C CA . ASN A 1 269 ? 1.173 -14.394 -19.674 1.00 85.56 269 ASN A CA 1
ATOM 2073 C C . ASN A 1 269 ? 0.894 -12.889 -19.736 1.00 85.56 269 ASN A C 1
ATOM 2075 O O . ASN A 1 269 ? 1.847 -12.119 -19.701 1.00 85.56 269 ASN A O 1
ATOM 2079 N N . ALA A 1 270 ? -0.371 -12.459 -19.821 1.00 90.44 270 ALA A N 1
ATOM 2080 C CA . ALA A 1 270 ? -0.701 -11.036 -19.900 1.00 90.44 270 ALA A CA 1
ATOM 2081 C C . ALA A 1 270 ? -0.301 -10.313 -18.609 1.00 90.44 270 ALA A C 1
ATOM 2083 O O . ALA A 1 270 ? 0.321 -9.261 -18.658 1.00 90.44 270 ALA A O 1
ATOM 2084 N N . TYR A 1 271 ? -0.585 -10.916 -17.453 1.00 91.75 271 TYR A N 1
ATOM 2085 C CA . TYR A 1 271 ? -0.123 -10.374 -16.178 1.00 91.75 271 TYR A CA 1
ATOM 2086 C C . TYR A 1 271 ? 1.407 -10.420 -16.065 1.00 91.75 271 TYR A C 1
ATOM 2088 O O . TYR A 1 271 ? 2.039 -9.402 -15.783 1.00 91.75 271 TYR A O 1
ATOM 2096 N N . GLY A 1 272 ? 2.002 -11.599 -16.293 1.00 91.31 272 GLY A N 1
ATOM 2097 C CA . GLY A 1 272 ? 3.438 -11.808 -16.101 1.00 91.31 272 GLY A CA 1
ATOM 2098 C C . GLY A 1 272 ? 4.283 -10.893 -16.985 1.00 91.31 272 GLY A C 1
ATOM 2099 O O . GLY A 1 272 ? 5.138 -10.175 -16.478 1.00 91.31 272 GLY A O 1
ATOM 2100 N N . SER A 1 273 ? 3.997 -10.853 -18.289 1.00 93.06 273 SER A N 1
ATOM 2101 C CA . SER A 1 273 ? 4.750 -10.049 -19.260 1.00 93.06 273 SER A CA 1
ATOM 2102 C C . SER A 1 273 ? 4.700 -8.554 -18.941 1.00 93.06 273 SER A C 1
ATOM 2104 O O . SER A 1 273 ? 5.736 -7.891 -18.953 1.00 93.06 273 SER A O 1
ATOM 2106 N N . GLU A 1 274 ? 3.514 -8.022 -18.631 1.00 96.00 274 GLU A N 1
ATOM 2107 C CA . GLU A 1 274 ? 3.352 -6.601 -18.302 1.00 96.00 274 GLU A CA 1
ATOM 2108 C C . GLU A 1 274 ? 4.031 -6.251 -16.971 1.00 96.00 274 GLU A C 1
ATOM 2110 O O . GLU A 1 274 ? 4.683 -5.214 -16.857 1.00 96.00 274 GLU A O 1
ATOM 2115 N N . CYS A 1 275 ? 3.965 -7.144 -15.977 1.00 95.06 275 CYS A N 1
ATOM 2116 C CA . CYS A 1 275 ? 4.668 -6.950 -14.710 1.00 95.06 275 CYS A CA 1
ATOM 2117 C C . CYS A 1 275 ? 6.186 -6.933 -14.887 1.00 95.06 275 CYS A C 1
ATOM 2119 O O . CYS A 1 275 ? 6.854 -6.028 -14.382 1.00 95.06 275 CYS A O 1
ATOM 2121 N N . GLU A 1 276 ? 6.745 -7.902 -15.614 1.00 95.62 276 GLU A N 1
ATOM 2122 C CA . GLU A 1 276 ? 8.188 -7.960 -15.835 1.00 95.62 276 GLU A CA 1
ATOM 2123 C C . GLU A 1 276 ? 8.683 -6.737 -16.614 1.00 95.62 276 GLU A C 1
ATOM 2125 O O . GLU A 1 276 ? 9.680 -6.129 -16.216 1.00 95.62 276 GLU A O 1
ATOM 2130 N N . SER A 1 277 ? 7.974 -6.340 -17.679 1.00 96.81 277 SER A N 1
ATOM 2131 C CA . SER A 1 277 ? 8.339 -5.165 -18.478 1.00 96.81 277 SER A CA 1
ATOM 2132 C C . SER A 1 277 ? 8.300 -3.891 -17.636 1.00 96.81 277 SER A C 1
ATOM 2134 O O . SER A 1 277 ? 9.314 -3.195 -17.533 1.00 96.81 277 SER A O 1
ATOM 2136 N N . GLY A 1 278 ? 7.174 -3.627 -16.959 1.00 95.88 278 GLY A N 1
ATOM 2137 C CA . GLY A 1 278 ? 7.005 -2.441 -16.119 1.00 95.88 278 GLY A CA 1
ATOM 2138 C C . GLY A 1 278 ? 8.042 -2.368 -14.996 1.00 95.88 278 GLY A C 1
ATOM 2139 O O . GLY A 1 278 ? 8.620 -1.308 -14.734 1.00 95.88 278 GLY A O 1
ATOM 2140 N N . PHE A 1 279 ? 8.363 -3.510 -14.375 1.00 96.12 279 PHE A N 1
ATOM 2141 C CA . PHE A 1 279 ? 9.414 -3.578 -13.364 1.00 96.12 279 PHE A CA 1
ATOM 2142 C C . PHE A 1 279 ? 10.793 -3.241 -13.940 1.00 96.12 279 PHE A C 1
ATOM 2144 O O . PHE A 1 279 ? 11.511 -2.392 -13.402 1.00 96.12 279 PHE A O 1
ATOM 2151 N N . VAL A 1 280 ? 11.192 -3.928 -15.015 1.00 97.00 280 VAL A N 1
ATOM 2152 C CA . VAL A 1 280 ? 12.538 -3.824 -15.588 1.00 97.00 280 VAL A CA 1
ATOM 2153 C C . VAL A 1 280 ? 12.808 -2.416 -16.094 1.00 97.00 280 VAL A C 1
ATOM 2155 O O . VAL A 1 280 ? 13.880 -1.871 -15.806 1.00 97.00 280 VAL A O 1
ATOM 2158 N N . ASP A 1 281 ? 11.853 -1.828 -16.809 1.00 96.88 281 ASP A N 1
ATOM 2159 C CA . ASP A 1 281 ? 11.983 -0.488 -17.375 1.00 96.88 281 ASP A CA 1
ATOM 2160 C C . ASP A 1 281 ? 12.157 0.550 -16.267 1.00 96.88 281 ASP A C 1
ATOM 2162 O O . ASP A 1 281 ? 13.115 1.337 -16.273 1.00 96.88 281 ASP A O 1
ATOM 2166 N N . LEU A 1 282 ? 11.303 0.492 -15.242 1.00 96.69 282 LEU A N 1
ATOM 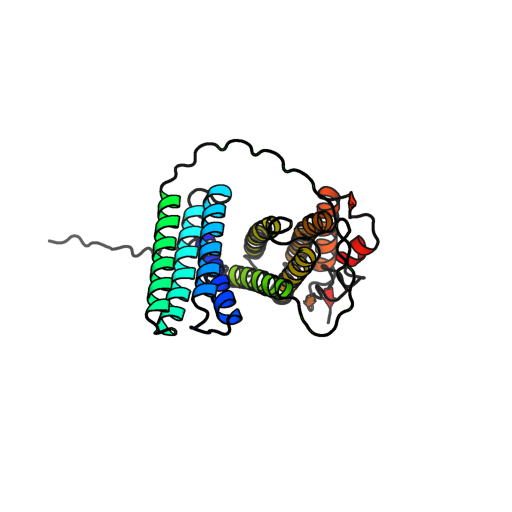2167 C CA . LEU A 1 282 ? 11.345 1.450 -14.147 1.00 96.69 282 LEU A CA 1
ATOM 2168 C C . LEU A 1 282 ? 12.590 1.281 -13.266 1.00 96.69 282 LEU A C 1
ATOM 2170 O O . LEU A 1 282 ? 13.225 2.274 -12.894 1.00 96.69 282 LEU A O 1
ATOM 2174 N N . ALA A 1 283 ? 12.981 0.045 -12.945 1.00 96.56 283 ALA A N 1
ATOM 2175 C CA . ALA A 1 283 ? 14.141 -0.223 -12.099 1.00 96.56 283 ALA A CA 1
ATOM 2176 C C . ALA A 1 283 ? 15.460 0.148 -12.794 1.00 96.56 283 ALA A C 1
ATOM 2178 O O . ALA A 1 283 ? 16.336 0.757 -12.170 1.00 96.56 283 ALA A O 1
ATOM 2179 N N . LYS A 1 284 ? 15.604 -0.148 -14.094 1.00 97.31 284 LYS A N 1
ATOM 2180 C CA . LYS A 1 284 ? 16.782 0.268 -14.876 1.00 97.31 284 LYS A CA 1
ATOM 2181 C C . LYS A 1 284 ? 16.885 1.785 -14.976 1.00 97.31 284 LYS A C 1
ATOM 2183 O O . LYS A 1 284 ? 17.994 2.311 -14.898 1.00 97.31 284 LYS A O 1
ATOM 2188 N N . ALA A 1 285 ? 15.759 2.485 -15.102 1.00 96.81 285 ALA A N 1
ATOM 2189 C CA . ALA A 1 285 ? 15.741 3.942 -15.127 1.00 96.81 285 ALA A CA 1
ATOM 2190 C C . ALA A 1 285 ? 16.098 4.554 -13.760 1.00 96.81 285 ALA A C 1
ATOM 2192 O O . ALA A 1 285 ? 16.912 5.474 -13.682 1.00 96.81 285 ALA A O 1
ATOM 2193 N N . LYS A 1 286 ? 15.512 4.048 -12.666 1.00 95.38 286 LYS A N 1
ATOM 2194 C CA . LYS A 1 286 ? 15.662 4.645 -11.326 1.00 95.38 286 LYS A CA 1
ATOM 2195 C C . LYS A 1 286 ? 16.932 4.226 -10.592 1.00 95.38 286 LYS A C 1
ATOM 2197 O O . LYS A 1 286 ? 17.476 5.020 -9.824 1.00 95.38 286 LYS A O 1
ATOM 2202 N N . CYS A 1 287 ? 17.396 2.991 -10.762 1.00 96.00 287 CYS A N 1
ATOM 2203 C CA . CYS A 1 287 ? 18.495 2.455 -9.964 1.00 96.00 287 CYS A CA 1
ATOM 2204 C C . CYS A 1 287 ? 19.394 1.449 -10.717 1.00 96.00 287 CYS A C 1
ATOM 2206 O O . CYS A 1 287 ? 19.675 0.362 -10.203 1.00 96.00 287 CYS A O 1
ATOM 2208 N N . PRO A 1 288 ? 19.970 1.832 -11.878 1.00 96.75 288 PRO A N 1
ATOM 2209 C CA . PRO A 1 288 ? 20.694 0.928 -12.791 1.00 96.75 288 PRO A CA 1
ATOM 2210 C C . PRO A 1 288 ? 21.885 0.192 -12.159 1.00 96.75 288 PRO A C 1
ATOM 2212 O O . PRO A 1 288 ? 22.305 -0.862 -12.634 1.00 96.75 288 PRO A O 1
ATOM 2215 N N . LYS A 1 289 ? 22.452 0.734 -11.075 1.00 97.00 289 LYS A N 1
ATOM 2216 C CA . LYS A 1 289 ? 23.532 0.087 -10.316 1.00 97.00 289 LYS A CA 1
ATOM 2217 C C . LYS A 1 289 ? 23.116 -1.291 -9.784 1.00 97.00 289 LYS A C 1
ATOM 2219 O O . LYS A 1 289 ? 23.948 -2.192 -9.739 1.00 97.00 289 LYS A O 1
ATOM 2224 N N . TYR A 1 290 ? 21.856 -1.450 -9.382 1.00 95.81 290 TYR A N 1
ATOM 2225 C CA . TYR A 1 290 ? 21.359 -2.653 -8.711 1.00 95.81 290 TYR A CA 1
ATOM 2226 C C . TYR A 1 290 ? 20.680 -3.642 -9.665 1.00 95.81 290 TYR A C 1
ATOM 2228 O O . TYR A 1 290 ? 20.259 -4.704 -9.225 1.00 95.81 290 TYR A O 1
ATOM 2236 N N . THR A 1 291 ? 20.615 -3.337 -10.967 1.00 95.81 291 THR A N 1
ATOM 2237 C CA . THR A 1 291 ? 19.887 -4.148 -11.960 1.00 95.81 291 THR A CA 1
ATOM 2238 C C . THR A 1 291 ? 20.765 -5.132 -12.737 1.00 95.81 291 THR A C 1
ATOM 2240 O O . THR A 1 291 ? 20.346 -5.668 -13.759 1.00 95.81 291 THR A O 1
ATOM 2243 N N . ARG A 1 292 ? 22.024 -5.319 -12.323 1.00 93.31 292 ARG A N 1
ATOM 2244 C CA . ARG A 1 292 ? 23.017 -6.145 -13.040 1.00 93.31 292 ARG A CA 1
ATOM 2245 C C . ARG A 1 292 ? 23.287 -7.503 -12.385 1.00 93.31 292 ARG A C 1
ATOM 2247 O O . ARG A 1 292 ? 24.079 -8.273 -12.914 1.00 93.31 292 ARG A O 1
ATOM 2254 N N . SER A 1 293 ? 22.691 -7.783 -11.227 1.00 89.81 293 SER A N 1
ATOM 2255 C CA . SER A 1 293 ? 22.903 -9.033 -10.489 1.00 89.81 293 SER A CA 1
ATOM 2256 C C . SER A 1 293 ? 21.900 -10.116 -10.895 1.00 89.81 293 SER A C 1
ATOM 2258 O O . SER A 1 293 ? 20.804 -9.813 -11.361 1.00 89.81 293 SER A O 1
ATOM 2260 N N . ALA A 1 294 ? 22.239 -11.386 -10.652 1.00 91.00 294 ALA A N 1
ATOM 2261 C CA . ALA A 1 294 ? 21.275 -12.486 -10.764 1.00 91.00 294 ALA A CA 1
ATOM 2262 C C . ALA A 1 294 ? 20.064 -12.260 -9.840 1.00 91.00 294 ALA A C 1
ATOM 2264 O O . ALA A 1 294 ? 18.928 -12.386 -10.278 1.00 91.00 294 ALA A O 1
ATOM 2265 N N . THR A 1 295 ? 20.311 -11.760 -8.624 1.00 90.25 295 THR A N 1
ATOM 2266 C CA . THR A 1 295 ? 19.271 -11.402 -7.649 1.00 90.25 295 THR A CA 1
ATOM 2267 C C . THR A 1 295 ? 18.259 -10.395 -8.196 1.00 90.25 295 THR A C 1
ATOM 2269 O O . THR A 1 295 ? 17.092 -10.467 -7.841 1.00 90.25 295 THR A O 1
ATOM 2272 N N . PHE A 1 296 ? 18.667 -9.471 -9.076 1.00 92.81 296 PHE A N 1
ATOM 2273 C CA . PHE A 1 296 ? 17.719 -8.577 -9.744 1.00 92.81 296 PHE A CA 1
ATOM 2274 C C . PHE A 1 296 ? 16.744 -9.357 -10.623 1.00 92.81 296 PHE A C 1
ATOM 2276 O O . PHE A 1 296 ? 15.548 -9.116 -10.544 1.00 92.81 296 PHE A O 1
ATOM 2283 N N . LYS A 1 297 ? 17.236 -10.304 -11.431 1.00 92.00 297 LYS A N 1
ATOM 2284 C CA . LYS A 1 297 ? 16.370 -11.157 -12.253 1.00 92.00 297 LYS A CA 1
ATOM 2285 C C . LYS A 1 297 ? 15.459 -12.019 -11.381 1.00 92.00 297 LYS A C 1
ATOM 2287 O O . LYS A 1 297 ? 14.263 -12.070 -11.638 1.00 92.00 297 LYS A O 1
ATOM 2292 N N . ASP A 1 298 ? 16.011 -12.634 -10.339 1.00 89.75 298 ASP A N 1
ATOM 2293 C CA . ASP A 1 298 ? 15.257 -13.479 -9.404 1.00 89.75 298 ASP A CA 1
ATOM 2294 C C . ASP A 1 298 ? 14.155 -12.707 -8.676 1.00 89.75 298 ASP A C 1
ATOM 2296 O O . ASP A 1 298 ? 13.112 -13.269 -8.356 1.00 89.75 298 ASP A O 1
ATOM 2300 N N . TYR A 1 299 ? 14.373 -11.411 -8.447 1.00 88.94 299 TYR A N 1
ATOM 2301 C CA . TYR A 1 299 ? 13.412 -10.553 -7.775 1.00 88.94 299 TYR A CA 1
ATOM 2302 C C . TYR A 1 299 ? 12.105 -10.428 -8.550 1.00 88.94 299 TYR A C 1
ATOM 2304 O O . TYR A 1 299 ? 11.046 -10.518 -7.938 1.00 88.94 299 TYR A O 1
ATOM 2312 N N . TYR A 1 300 ? 12.159 -10.188 -9.864 1.00 91.25 300 TYR A N 1
ATOM 2313 C CA . TYR A 1 300 ? 10.950 -9.903 -10.643 1.00 91.25 300 TYR A CA 1
ATOM 2314 C C . TYR A 1 300 ? 10.474 -11.078 -11.478 1.00 91.25 300 TYR A C 1
ATOM 2316 O O . TYR A 1 300 ? 9.270 -11.246 -11.614 1.00 91.25 300 TYR A O 1
ATOM 2324 N N . SER A 1 301 ? 11.385 -11.891 -12.012 1.00 90.06 301 SER A N 1
ATOM 2325 C CA . SER A 1 301 ? 11.050 -12.875 -13.037 1.00 90.06 301 SER A CA 1
ATOM 2326 C C . SER A 1 301 ? 10.004 -13.882 -12.559 1.00 90.06 301 SER A C 1
ATOM 2328 O O . SER A 1 301 ? 10.135 -14.491 -11.493 1.00 90.06 301 SER A O 1
ATOM 2330 N N . SER A 1 302 ? 8.994 -14.090 -13.397 1.00 86.44 302 SER A N 1
ATOM 2331 C CA . SER A 1 302 ? 7.943 -15.080 -13.217 1.00 86.44 302 SER A CA 1
ATOM 2332 C C . SER A 1 302 ? 8.525 -16.493 -13.140 1.00 86.44 302 SER A C 1
ATOM 2334 O O . SER A 1 302 ? 8.226 -17.234 -12.200 1.00 86.44 302 SER A O 1
ATOM 2336 N N . ASP A 1 303 ? 9.467 -16.819 -14.033 1.00 85.69 303 ASP A N 1
ATOM 2337 C CA . ASP A 1 303 ? 10.186 -18.103 -14.057 1.00 85.69 303 ASP A CA 1
ATOM 2338 C C . ASP A 1 303 ? 10.919 -18.401 -12.739 1.00 85.69 303 ASP A C 1
ATOM 2340 O O . ASP A 1 303 ? 10.999 -19.552 -12.302 1.00 85.69 303 ASP A O 1
ATOM 2344 N N . ASN A 1 304 ? 11.418 -17.358 -12.067 1.00 84.25 304 ASN A N 1
ATOM 2345 C CA . ASN A 1 304 ? 12.166 -17.484 -10.815 1.00 84.25 304 ASN A CA 1
ATOM 2346 C C . ASN A 1 304 ? 11.287 -17.340 -9.562 1.00 84.25 304 ASN A C 1
ATOM 2348 O O . ASN A 1 304 ? 11.813 -17.270 -8.449 1.00 84.25 304 ASN A O 1
ATOM 2352 N N . LYS A 1 305 ? 9.953 -17.342 -9.710 1.00 84.31 305 LYS A N 1
ATOM 2353 C CA . LYS A 1 305 ? 8.996 -17.144 -8.604 1.00 84.31 305 LYS A CA 1
ATOM 2354 C C . LYS A 1 305 ? 9.191 -15.798 -7.885 1.00 84.31 305 LYS A C 1
ATOM 2356 O O . LYS A 1 305 ? 9.048 -15.722 -6.659 1.00 84.31 305 LYS A O 1
ATOM 2361 N N . GLY A 1 306 ? 9.563 -14.773 -8.653 1.00 85.88 306 GLY A N 1
ATOM 2362 C CA . GLY A 1 306 ? 9.715 -13.392 -8.207 1.00 85.88 306 GLY A CA 1
ATOM 2363 C C . GLY A 1 306 ? 8.376 -12.680 -7.992 1.00 85.88 306 GLY A C 1
ATOM 2364 O O . GLY A 1 306 ? 7.322 -13.309 -7.914 1.00 85.88 306 GLY A O 1
ATOM 2365 N N . CYS A 1 307 ? 8.405 -11.348 -7.906 1.00 87.31 307 CYS A N 1
ATOM 2366 C CA . CYS A 1 307 ? 7.223 -10.516 -7.672 1.00 87.31 307 CYS A CA 1
ATOM 2367 C C . CYS A 1 307 ? 6.207 -10.532 -8.828 1.00 87.31 307 CYS A C 1
ATOM 2369 O O . CYS A 1 307 ? 5.055 -10.173 -8.609 1.00 87.31 307 CYS A O 1
ATOM 2371 N N . CYS A 1 308 ? 6.612 -10.944 -10.036 1.00 90.44 308 CYS A N 1
ATOM 2372 C CA . CYS A 1 308 ? 5.728 -11.067 -11.199 1.00 90.44 308 CYS A CA 1
ATOM 2373 C C . CYS A 1 308 ? 5.283 -12.503 -11.483 1.00 90.44 308 CYS A C 1
ATOM 2375 O O . CYS A 1 308 ? 4.747 -12.774 -12.559 1.00 90.44 308 CYS A O 1
ATOM 2377 N N . ALA A 1 309 ? 5.518 -13.437 -10.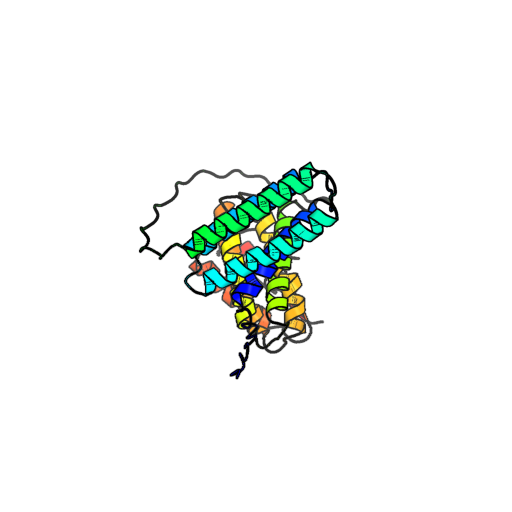559 1.00 86.94 309 ALA A N 1
ATOM 2378 C CA . ALA A 1 309 ? 5.165 -14.822 -10.801 1.00 86.94 309 ALA A CA 1
ATOM 2379 C C . ALA A 1 309 ? 3.650 -15.043 -10.836 1.00 86.94 309 ALA A C 1
ATOM 2381 O O . ALA A 1 309 ? 2.877 -14.561 -10.004 1.00 86.94 309 ALA A O 1
ATOM 2382 N N . TYR A 1 310 ? 3.243 -15.810 -11.842 1.00 81.75 310 TYR A N 1
ATOM 2383 C CA . TYR A 1 310 ? 1.866 -16.212 -12.060 1.00 81.75 310 TYR A CA 1
ATOM 2384 C C . TYR A 1 310 ? 1.798 -17.724 -12.260 1.00 81.75 310 TYR A C 1
ATOM 2386 O O . TYR A 1 310 ? 2.590 -18.305 -13.007 1.00 81.75 310 TYR A O 1
ATOM 2394 N N . HIS A 1 311 ? 0.815 -18.370 -11.641 1.00 75.69 311 HIS A N 1
ATOM 2395 C CA . HIS A 1 311 ? 0.517 -19.777 -11.882 1.00 75.69 311 HIS A CA 1
ATOM 2396 C C . HIS A 1 311 ? -0.927 -19.944 -12.337 1.00 75.69 311 HIS A C 1
ATOM 2398 O O . HIS A 1 311 ? -1.866 -19.628 -11.599 1.00 75.69 311 HIS A O 1
ATOM 2404 N N . SER A 1 312 ? -1.090 -20.483 -13.549 1.00 65.69 312 SER A N 1
ATOM 2405 C CA . SER A 1 312 ? -2.369 -21.035 -13.973 1.00 65.69 312 SER A CA 1
ATOM 2406 C C . SER A 1 312 ? -2.631 -22.330 -13.212 1.00 65.69 312 SER A C 1
ATOM 2408 O O . SER A 1 312 ? -1.718 -23.143 -13.047 1.00 65.69 312 SER A O 1
ATOM 2410 N N . TYR A 1 313 ? -3.862 -22.505 -12.741 1.00 61.62 313 TYR A N 1
ATOM 2411 C CA . TYR A 1 313 ? -4.327 -23.795 -12.228 1.00 61.62 313 TYR A CA 1
ATOM 2412 C C . TYR A 1 313 ? -4.385 -24.853 -13.328 1.00 61.62 313 TYR A C 1
ATOM 2414 O O . TYR A 1 313 ? -4.700 -24.476 -14.480 1.00 61.62 313 TYR A O 1
#

Foldseek 3Di:
DDDDDPPPPCPPPQDLLLLLLLLLLLLQLVVLCVVVVVDLVCLVVSLVSLLVVLVLLLVCLLPPNDDPSSLSSLNSNLNNNLVSLVVSCVVRVDPVNVVSSVVSNVSSVVSSVVSVPDPDDDDDDDDDDDDDDADDDDDDDDDDLDPLLQSLLSSLLSSLVSLCVSVVVDLVCLVVSLVSSVVSLVSVLVCQVPVAAAPSLLSNLLSNLLSNQVSVLVSCQVNVVCLLVQLLSLLQSNLSSQQSRCVRNVEGRQHPQARHAREHAHSPCSSLVSSVVNNLVSNCVRHVVHCPDPSNCCQRHLVNNHSSHYDHD